Protein AF-A0A165GP24-F1 (afdb_monomer)

Mean predicted aligned error: 16.45 Å

Solvent-accessible surface area (backbone atoms only — not comparable to full-atom values): 13241 Å² total; per-residue (Å²): 135,89,85,86,80,83,90,82,86,84,85,82,87,84,85,83,89,84,86,83,87,85,83,84,79,92,79,91,76,93,78,82,90,76,89,77,70,79,80,70,75,79,71,76,82,67,85,74,80,70,74,80,66,76,75,62,74,88,40,42,55,72,47,82,49,65,28,85,81,66,48,63,34,35,32,29,41,62,60,64,72,78,72,72,80,66,94,62,101,76,71,75,72,79,77,64,71,81,82,72,55,47,77,45,83,51,80,47,60,74,48,87,70,56,84,38,77,46,54,68,66,40,35,76,76,62,20,31,52,32,36,29,35,19,72,42,93,50,97,87,55,91,32,54,31,36,40,40,39,30,31,74,39,70,46,46,38,32,40,24,29,71,78,67,44,41,49,73,44,76,30,88,59,66,40,60,36,37,38,35,30,70,63,98,41,69,31,34,38,34,44,28,37,70,80,45,76,69,78,78,77,75,81,75,130

Nearest PDB structures (foldseek):
  2yn3-assembly3_D  TM=5.704E-01  e=1.650E+00  Salmonella enterica subsp. enterica serovar Typhimurium str. LT2
  2fdf-assembly1_A  TM=2.124E-01  e=4.728E+00  Escherichia coli K-12
  4nig-assembly1_A  TM=2.463E-01  e=8.229E+00  Escherichia coli

Structure (mmCIF, N/CA/C/O backbone):
data_AF-A0A165GP24-F1
#
_entry.id   AF-A0A165GP24-F1
#
loop_
_atom_site.group_PDB
_atom_site.id
_atom_site.type_symbol
_atom_site.label_atom_id
_atom_site.label_alt_id
_atom_site.label_comp_id
_atom_site.label_asym_id
_atom_site.label_entity_id
_atom_site.label_seq_id
_atom_site.pdbx_PDB_ins_code
_atom_site.Cartn_x
_atom_site.Cartn_y
_atom_site.Cartn_z
_atom_site.occupancy
_atom_site.B_iso_or_equiv
_atom_site.auth_seq_id
_atom_site.auth_comp_id
_atom_site.auth_asym_id
_atom_site.auth_atom_id
_atom_site.pdbx_PDB_model_num
ATOM 1 N N . MET A 1 1 ? -21.408 -31.569 43.184 1.00 48.66 1 MET A N 1
ATOM 2 C CA . MET A 1 1 ? -21.356 -32.896 42.537 1.00 48.66 1 MET A CA 1
ATOM 3 C C . MET A 1 1 ? -21.030 -32.672 41.069 1.00 48.66 1 MET A C 1
ATOM 5 O O . MET A 1 1 ? -21.799 -31.963 40.433 1.00 48.66 1 MET A O 1
ATOM 9 N N . PRO A 1 2 ? -19.876 -33.132 40.562 1.00 51.81 2 PRO A N 1
ATOM 10 C CA . PRO A 1 2 ? -19.525 -32.961 39.157 1.00 51.81 2 PRO A CA 1
ATOM 11 C C . PRO A 1 2 ? -20.180 -34.056 38.305 1.00 51.81 2 PRO A C 1
ATOM 13 O O . PRO A 1 2 ? -20.074 -35.237 38.628 1.00 51.81 2 PRO A O 1
ATOM 16 N N . SER A 1 3 ? -20.831 -33.654 37.217 1.00 57.66 3 SER A N 1
ATOM 17 C CA . SER A 1 3 ? -21.289 -34.557 36.157 1.00 57.66 3 SER A CA 1
ATOM 18 C C . SER A 1 3 ? -20.239 -34.586 35.041 1.00 57.66 3 SER A C 1
ATOM 20 O O . SER A 1 3 ? -19.933 -33.522 34.501 1.00 57.66 3 SER A O 1
ATOM 22 N N . PRO A 1 4 ? -19.690 -35.754 34.669 1.00 63.97 4 PRO A N 1
ATOM 23 C CA . PRO A 1 4 ? -18.853 -35.904 33.487 1.00 63.97 4 PRO A CA 1
ATOM 24 C C . PRO A 1 4 ? -19.640 -36.615 32.382 1.00 63.97 4 PRO A C 1
ATOM 26 O O . PRO A 1 4 ? -20.191 -37.681 32.637 1.00 63.97 4 PRO A O 1
ATOM 29 N N . LEU A 1 5 ? -19.660 -36.094 31.152 1.00 52.06 5 LEU A N 1
ATOM 30 C CA . LEU A 1 5 ? -20.117 -36.877 30.000 1.00 52.06 5 LEU A CA 1
ATOM 31 C C . LEU A 1 5 ? -19.324 -36.548 28.724 1.00 52.06 5 LEU A C 1
ATOM 33 O O . LEU A 1 5 ? -19.395 -35.437 28.210 1.00 52.06 5 LEU A O 1
ATOM 37 N N . THR A 1 6 ? -18.598 -37.581 28.265 1.00 59.38 6 THR A N 1
ATOM 38 C CA . THR A 1 6 ? -18.473 -38.087 26.876 1.00 59.38 6 THR A CA 1
ATOM 39 C C . THR A 1 6 ? -18.026 -37.099 25.785 1.00 59.38 6 THR A C 1
ATOM 41 O O . THR A 1 6 ? -18.732 -36.152 25.481 1.00 59.38 6 THR A O 1
ATOM 44 N N . GLY A 1 7 ? -16.900 -37.257 25.084 1.00 47.28 7 GLY A N 1
ATOM 45 C CA . GLY A 1 7 ? -16.266 -38.492 24.616 1.00 47.28 7 GLY A CA 1
ATOM 46 C C . GLY A 1 7 ? -16.856 -38.913 23.267 1.00 47.28 7 GLY A C 1
ATOM 47 O O . GLY A 1 7 ? -17.805 -39.687 23.249 1.00 47.28 7 GLY A O 1
ATOM 48 N N . VAL A 1 8 ? -16.298 -38.416 22.156 1.00 61.00 8 VAL A N 1
ATOM 49 C CA . VAL A 1 8 ? -16.524 -38.964 20.807 1.00 61.00 8 VAL A CA 1
ATOM 50 C C . VAL A 1 8 ? -15.182 -38.998 20.076 1.00 61.00 8 VAL A C 1
ATOM 52 O O . VAL A 1 8 ? -14.646 -37.964 19.686 1.00 61.00 8 VAL A O 1
ATOM 55 N N . CYS A 1 9 ? -14.627 -40.198 19.933 1.00 59.12 9 CYS A N 1
ATOM 56 C CA . CYS A 1 9 ? -13.520 -40.495 19.033 1.00 59.12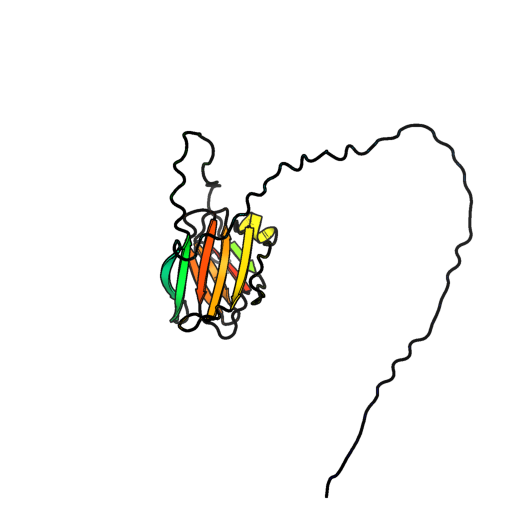 9 CYS A CA 1
ATOM 57 C C . CYS A 1 9 ? -14.117 -40.878 17.675 1.00 59.12 9 CYS A C 1
ATOM 59 O O . CYS A 1 9 ? -14.983 -41.750 17.622 1.00 59.12 9 CYS A O 1
ATOM 61 N N . PHE A 1 10 ? -13.657 -40.252 16.593 1.00 55.00 10 PHE A N 1
ATOM 62 C CA . PHE A 1 10 ? -13.878 -40.758 15.241 1.00 55.00 10 PHE A CA 1
ATOM 63 C C . PHE A 1 10 ? -12.584 -41.399 14.749 1.00 55.00 10 PHE A C 1
ATOM 65 O O . PHE A 1 10 ? -11.604 -40.714 14.464 1.00 55.00 10 PHE A O 1
ATOM 72 N N . ASP A 1 11 ? -12.613 -42.726 14.692 1.00 52.22 11 ASP A N 1
ATOM 73 C CA . ASP A 1 11 ? -11.682 -43.559 13.942 1.00 52.22 11 ASP A CA 1
ATOM 74 C C . ASP A 1 11 ? -12.120 -43.549 12.472 1.00 52.22 11 ASP A C 1
ATOM 76 O O . ASP A 1 11 ? -13.270 -43.864 12.159 1.00 52.22 11 ASP A O 1
ATOM 80 N N . ALA A 1 12 ? -11.216 -43.191 11.564 1.00 54.44 12 ALA A N 1
ATOM 81 C CA . ALA A 1 12 ? -11.411 -43.361 10.129 1.00 54.44 12 ALA A CA 1
ATOM 82 C C . ALA A 1 12 ? -10.229 -44.157 9.573 1.00 54.44 12 ALA A C 1
ATOM 84 O O . ALA A 1 12 ? -9.214 -43.612 9.146 1.00 54.44 12 ALA A O 1
ATOM 85 N N . SER A 1 13 ? -10.388 -45.478 9.616 1.00 55.56 13 SER A N 1
ATOM 86 C CA . SER A 1 13 ? -9.592 -46.440 8.863 1.00 55.56 13 SER A CA 1
ATOM 87 C C . SER A 1 13 ? -10.117 -46.492 7.427 1.00 55.56 13 SER A C 1
ATOM 89 O O . SER A 1 13 ? -11.300 -46.760 7.215 1.00 55.56 13 SER A O 1
ATOM 91 N N . ILE A 1 14 ? -9.254 -46.240 6.439 1.00 55.69 14 ILE A N 1
ATOM 92 C CA . ILE A 1 14 ? -9.523 -46.556 5.031 1.00 55.69 14 ILE A CA 1
ATOM 93 C C . ILE A 1 14 ? -8.406 -47.472 4.535 1.00 55.69 14 ILE A C 1
ATOM 95 O O . ILE A 1 14 ? -7.246 -47.083 4.410 1.00 55.69 14 ILE A O 1
ATOM 99 N N . SER A 1 15 ? -8.803 -48.716 4.288 1.00 54.12 15 SER A N 1
ATOM 100 C CA . SER A 1 15 ? -8.052 -49.797 3.660 1.00 54.12 15 SER A CA 1
ATOM 101 C C . SER A 1 15 ? -8.292 -49.844 2.147 1.00 54.12 15 SER A C 1
ATOM 103 O O . SER A 1 15 ? -9.420 -49.620 1.712 1.00 54.12 15 SER A O 1
ATOM 105 N N . GLY A 1 16 ? -7.287 -50.296 1.390 1.00 48.41 16 GLY A N 1
ATOM 106 C CA . GLY A 1 16 ? -7.409 -50.773 0.001 1.00 48.41 16 GLY A CA 1
ATOM 107 C C . GLY A 1 16 ? -6.692 -49.848 -0.989 1.00 48.41 16 GLY A C 1
ATOM 108 O O . GLY A 1 16 ? -7.041 -48.684 -1.092 1.00 48.41 16 GLY A O 1
ATOM 109 N N . GLY A 1 17 ? -5.644 -50.232 -1.719 1.00 46.50 17 GLY A N 1
ATOM 110 C CA . GLY A 1 17 ? -5.220 -51.564 -2.133 1.00 46.50 17 GLY A CA 1
ATOM 111 C C . GLY A 1 17 ? -5.789 -51.888 -3.510 1.00 46.50 17 GLY A C 1
ATOM 112 O O . GLY A 1 17 ? -6.775 -52.604 -3.581 1.00 46.50 17 GLY A O 1
ATOM 113 N N . GLU A 1 18 ? -5.162 -51.392 -4.582 1.00 53.66 18 GLU A N 1
ATOM 114 C CA . GLU A 1 18 ? -5.216 -52.069 -5.881 1.00 53.66 18 GLU A CA 1
ATOM 115 C C . GLU A 1 18 ? -3.955 -51.768 -6.705 1.00 53.66 18 GLU A C 1
ATOM 117 O O . GLU A 1 18 ? -3.666 -50.639 -7.100 1.00 53.66 18 GLU A O 1
ATOM 122 N N . GLU A 1 19 ? -3.167 -52.822 -6.886 1.00 45.72 19 GLU A N 1
ATOM 123 C CA . GLU A 1 19 ? -1.958 -52.907 -7.690 1.00 45.72 19 GLU A CA 1
ATOM 124 C C . GLU A 1 19 ? -2.366 -53.273 -9.122 1.00 45.72 19 GLU A C 1
ATOM 126 O O . GLU A 1 19 ? -2.865 -54.370 -9.368 1.00 45.72 19 GLU A O 1
ATOM 131 N N . VAL A 1 20 ? -2.156 -52.369 -10.082 1.00 56.38 20 VAL A N 1
ATOM 132 C CA . VAL A 1 20 ? -2.383 -52.666 -11.503 1.00 56.38 20 VAL A CA 1
ATOM 133 C C . VAL A 1 20 ? -1.044 -52.950 -12.176 1.00 56.38 20 VAL A C 1
ATOM 135 O O . VAL A 1 20 ? -0.278 -52.052 -12.524 1.00 56.38 20 VAL A O 1
ATOM 138 N N . ILE A 1 21 ? -0.777 -54.240 -12.369 1.00 49.25 21 ILE A N 1
ATOM 139 C CA . ILE A 1 21 ? 0.340 -54.769 -13.153 1.00 49.25 21 ILE A CA 1
ATOM 140 C C . ILE A 1 21 ? 0.015 -54.613 -14.645 1.00 49.25 21 ILE A C 1
ATOM 142 O O . ILE A 1 21 ? -0.791 -55.365 -15.190 1.00 49.25 21 ILE A O 1
ATOM 146 N N . PHE A 1 22 ? 0.701 -53.704 -15.342 1.00 49.44 22 PHE A N 1
ATOM 147 C CA . PHE A 1 22 ? 0.754 -53.709 -16.808 1.00 49.44 22 PHE A CA 1
ATOM 148 C C . PHE A 1 22 ? 2.012 -54.438 -17.298 1.00 49.44 22 PHE A C 1
ATOM 150 O O . PHE A 1 22 ? 3.138 -53.962 -17.162 1.00 49.44 22 PHE A O 1
ATOM 157 N N . LYS A 1 23 ? 1.804 -55.616 -17.898 1.00 55.84 23 LYS A N 1
ATOM 158 C CA . LYS A 1 23 ? 2.787 -56.332 -18.722 1.00 55.84 23 LYS A CA 1
ATOM 159 C C . LYS A 1 23 ? 2.517 -56.062 -20.202 1.00 55.84 23 LYS A C 1
ATOM 161 O O . LYS A 1 23 ? 1.397 -56.236 -20.666 1.00 55.84 23 LYS A O 1
ATOM 166 N N . GLY A 1 24 ? 3.588 -55.786 -20.944 1.00 39.00 24 GLY A N 1
ATOM 167 C CA . GLY A 1 24 ? 3.639 -55.833 -22.409 1.00 39.00 24 GLY A CA 1
ATOM 168 C C . GLY A 1 24 ? 4.114 -54.505 -22.998 1.00 39.00 24 GLY A C 1
ATOM 169 O O . GLY A 1 24 ? 3.749 -53.449 -22.517 1.00 39.00 24 GLY A O 1
ATOM 170 N N . SER A 1 25 ? 4.938 -54.440 -24.034 1.00 46.38 25 SER A N 1
ATOM 171 C CA . SER A 1 25 ? 5.641 -55.450 -24.812 1.00 46.38 25 SER A CA 1
ATOM 172 C C . SER A 1 25 ? 6.778 -54.722 -25.536 1.00 46.38 25 SER A C 1
ATOM 174 O O . SER A 1 25 ? 6.693 -53.524 -25.808 1.00 46.38 25 SER A O 1
ATOM 176 N N . ARG A 1 26 ? 7.857 -55.442 -25.833 1.00 45.69 26 ARG A N 1
ATOM 177 C CA . ARG A 1 26 ? 9.039 -54.928 -26.530 1.00 45.69 26 ARG A CA 1
ATOM 178 C C . ARG A 1 26 ? 8.675 -54.569 -27.970 1.00 45.69 26 ARG A C 1
ATOM 180 O O . ARG A 1 26 ? 8.133 -55.408 -28.680 1.00 45.69 26 ARG A O 1
ATOM 187 N N . ASN A 1 27 ? 9.078 -53.388 -28.428 1.00 48.88 27 ASN A N 1
ATOM 188 C CA . ASN A 1 27 ? 9.365 -53.176 -29.841 1.00 48.88 27 ASN A CA 1
ATOM 189 C C . ASN A 1 27 ? 10.571 -52.253 -29.994 1.00 48.88 27 ASN A C 1
ATOM 191 O O . ASN A 1 27 ? 10.506 -51.048 -29.769 1.00 48.88 27 ASN A O 1
ATOM 195 N N . ALA A 1 28 ? 11.690 -52.869 -30.363 1.00 48.50 28 ALA A N 1
ATOM 196 C CA . ALA A 1 28 ? 12.891 -52.192 -30.797 1.00 48.50 28 ALA A CA 1
ATOM 197 C C . ALA A 1 28 ? 12.669 -51.636 -32.208 1.00 48.50 28 ALA A C 1
ATOM 199 O O . ALA A 1 28 ? 12.420 -52.392 -33.147 1.00 48.50 28 ALA A O 1
ATOM 200 N N . ARG A 1 29 ? 12.819 -50.321 -32.375 1.00 50.09 29 ARG A N 1
ATOM 201 C CA . ARG A 1 29 ? 13.216 -49.724 -33.651 1.00 50.09 29 ARG A CA 1
ATOM 202 C C . ARG A 1 29 ? 14.307 -48.701 -33.394 1.00 50.09 29 ARG A C 1
ATOM 204 O O . ARG A 1 29 ? 14.065 -47.608 -32.899 1.00 50.09 29 ARG A O 1
ATOM 211 N N . SER A 1 30 ? 15.509 -49.134 -33.747 1.00 48.47 30 SER A N 1
ATOM 212 C CA . SER A 1 30 ? 16.665 -48.304 -34.040 1.00 48.47 30 SER A CA 1
ATOM 213 C C . SER A 1 30 ? 16.285 -47.246 -35.077 1.00 48.47 30 SER A C 1
ATOM 215 O O . SER A 1 30 ? 15.809 -47.583 -36.166 1.00 48.47 30 SER A O 1
ATOM 217 N N . ARG A 1 31 ? 16.490 -45.973 -34.738 1.00 48.72 31 ARG A N 1
ATOM 218 C CA . ARG A 1 31 ? 16.687 -44.911 -35.718 1.00 48.72 31 ARG A CA 1
ATOM 219 C C . ARG A 1 31 ? 17.700 -43.916 -35.169 1.00 48.72 31 ARG A C 1
ATOM 221 O O . ARG A 1 31 ? 17.539 -43.356 -34.090 1.00 48.72 31 ARG A O 1
ATOM 228 N N . SER A 1 32 ? 18.764 -43.825 -35.940 1.00 50.16 32 SER A N 1
ATOM 229 C CA . SER A 1 32 ? 19.920 -42.959 -35.864 1.00 50.16 32 SER A CA 1
ATOM 230 C C . SER A 1 32 ? 19.559 -41.474 -35.861 1.00 50.16 32 SER A C 1
ATOM 232 O O . SER A 1 32 ? 18.554 -41.067 -36.439 1.00 50.16 32 SER A O 1
ATOM 234 N N . ASP A 1 33 ? 20.480 -40.703 -35.285 1.00 46.41 33 ASP A N 1
ATOM 235 C CA . ASP A 1 33 ? 20.832 -39.346 -35.697 1.00 46.41 33 ASP A CA 1
ATOM 236 C C . ASP A 1 33 ? 19.756 -38.264 -35.587 1.00 46.41 33 ASP A C 1
ATOM 238 O O . ASP A 1 33 ? 19.070 -37.933 -36.545 1.00 46.41 33 ASP A O 1
ATOM 242 N N . HIS A 1 34 ? 19.740 -37.593 -34.438 1.00 45.03 34 HIS A N 1
ATOM 243 C CA . HIS A 1 34 ? 20.186 -36.196 -34.326 1.00 45.03 34 HIS A CA 1
ATOM 244 C C . HIS A 1 34 ? 20.001 -35.771 -32.868 1.00 45.03 34 HIS A C 1
ATOM 246 O O . HIS A 1 34 ? 18.888 -35.518 -32.411 1.00 45.03 34 HIS A O 1
ATOM 252 N N . GLN A 1 35 ? 21.104 -35.703 -32.119 1.00 50.09 35 GLN A N 1
ATOM 253 C CA . GLN A 1 35 ? 21.129 -35.036 -30.822 1.00 50.09 35 GLN A CA 1
ATOM 254 C C . GLN A 1 35 ? 20.959 -33.529 -31.052 1.00 50.09 35 GLN A C 1
ATOM 256 O O . GLN A 1 35 ? 21.929 -32.778 -31.119 1.00 50.09 35 GLN A O 1
ATOM 261 N N . PHE A 1 36 ? 19.711 -33.084 -31.184 1.00 45.28 36 PHE A N 1
ATOM 262 C CA . PHE A 1 36 ? 19.350 -31.698 -30.924 1.00 45.28 36 PHE A CA 1
ATOM 263 C C . PHE A 1 36 ? 19.494 -31.478 -29.420 1.00 45.28 36 PHE A C 1
ATOM 265 O O . PHE A 1 36 ? 18.570 -31.698 -28.639 1.00 45.28 36 PHE A O 1
ATOM 272 N N . LEU A 1 37 ? 20.703 -31.100 -29.012 1.00 47.47 37 LEU A N 1
ATOM 273 C CA . LEU A 1 37 ? 20.929 -30.510 -27.705 1.00 47.47 37 LEU A CA 1
ATOM 274 C C . LEU A 1 37 ? 20.025 -29.271 -27.611 1.00 47.47 37 LEU A C 1
ATOM 276 O O . LEU A 1 37 ? 20.130 -28.396 -28.477 1.00 47.47 37 LEU A O 1
ATOM 280 N N . PRO A 1 38 ? 19.142 -29.155 -26.603 1.00 47.28 38 PRO A N 1
ATOM 281 C CA . PRO A 1 38 ? 18.533 -27.872 -26.321 1.00 47.28 38 PRO A CA 1
ATOM 282 C C . PRO A 1 38 ? 19.682 -26.925 -25.986 1.00 47.28 38 PRO A C 1
ATOM 284 O O . PRO A 1 38 ? 20.432 -27.159 -25.035 1.00 47.28 38 PRO A O 1
ATOM 287 N N . GLN A 1 39 ? 19.850 -25.875 -26.789 1.00 48.34 39 GLN A N 1
ATOM 288 C CA 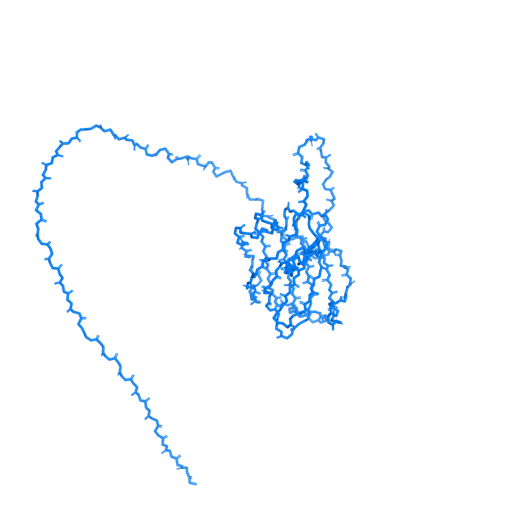. GLN A 1 39 ? 20.649 -24.730 -26.390 1.00 48.34 39 GLN A CA 1
ATOM 289 C C . GLN A 1 39 ? 19.922 -24.084 -25.214 1.00 48.34 39 GLN A C 1
ATOM 291 O O . GLN A 1 39 ? 19.136 -23.154 -25.374 1.00 48.34 39 GLN A O 1
ATOM 296 N N . PHE A 1 40 ? 20.148 -24.635 -24.021 1.00 43.06 40 PHE A N 1
ATOM 297 C CA . PHE A 1 40 ? 19.970 -23.912 -22.783 1.00 43.06 40 PHE A CA 1
ATOM 298 C C . PHE A 1 40 ? 20.866 -22.695 -22.915 1.00 43.06 40 PHE A C 1
ATOM 300 O O . PHE A 1 40 ? 22.092 -22.793 -22.831 1.00 43.06 40 PHE A O 1
ATOM 307 N N . LEU A 1 41 ? 20.228 -21.571 -23.234 1.00 42.97 41 LEU A N 1
ATOM 308 C CA . LEU A 1 41 ? 20.811 -20.254 -23.132 1.00 42.97 41 LEU A CA 1
ATOM 309 C C . LEU A 1 41 ? 21.529 -20.217 -21.790 1.00 42.97 41 LEU A C 1
ATOM 311 O O . LEU A 1 41 ? 20.902 -20.278 -20.733 1.00 42.97 41 LEU A O 1
ATOM 315 N N . HIS A 1 42 ? 22.856 -20.187 -21.865 1.00 41.38 42 HIS A N 1
ATOM 316 C CA . HIS A 1 42 ? 23.721 -19.806 -20.769 1.00 41.38 42 HIS A CA 1
ATOM 317 C C . HIS A 1 42 ? 23.331 -18.365 -20.445 1.00 41.38 42 HIS A C 1
ATOM 319 O O . HIS A 1 42 ? 23.865 -17.407 -21.006 1.00 41.38 42 HIS A O 1
ATOM 325 N N . TYR A 1 43 ? 22.302 -18.213 -19.615 1.00 41.94 43 TYR A N 1
ATOM 326 C CA . TYR A 1 43 ? 21.963 -16.939 -19.031 1.00 41.94 43 TYR A CA 1
ATOM 327 C C . TYR A 1 43 ? 23.146 -16.632 -18.127 1.00 41.94 43 TYR A C 1
ATOM 329 O O . TYR A 1 43 ? 23.346 -17.286 -17.106 1.00 41.94 43 TYR A O 1
ATOM 337 N N . LYS A 1 44 ? 24.010 -15.717 -18.573 1.00 42.06 44 LYS A N 1
ATOM 338 C CA . LYS A 1 44 ? 25.033 -15.145 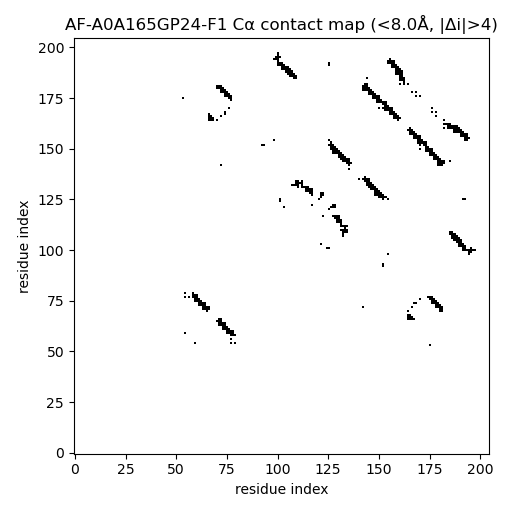-17.711 1.00 42.06 44 LYS A CA 1
ATOM 339 C C . LYS A 1 44 ? 24.293 -14.598 -16.500 1.00 42.06 44 LYS A C 1
ATOM 341 O O . LYS A 1 44 ? 23.610 -13.578 -16.609 1.00 42.06 44 LYS A O 1
ATOM 346 N N . GLU A 1 45 ? 24.442 -15.281 -15.373 1.00 40.72 45 GLU A N 1
ATOM 347 C CA . GLU A 1 45 ? 24.242 -14.728 -14.042 1.00 40.72 45 GLU A CA 1
ATOM 348 C C . GLU A 1 45 ? 25.230 -13.569 -13.898 1.00 40.72 45 GLU A C 1
ATOM 350 O O . GLU A 1 45 ? 26.336 -13.671 -13.376 1.00 40.72 45 GLU A O 1
ATOM 355 N N . SER A 1 46 ? 24.852 -12.448 -14.497 1.00 45.66 46 SER A N 1
ATOM 356 C CA . SER A 1 46 ? 25.456 -11.166 -14.224 1.00 45.66 46 SER A CA 1
ATOM 357 C C . SER A 1 46 ? 25.040 -10.873 -12.795 1.00 45.66 46 SER A C 1
ATOM 359 O O . SER A 1 46 ? 23.843 -10.770 -12.531 1.00 45.66 46 SER A O 1
ATOM 361 N N . ASN A 1 47 ? 26.015 -10.814 -11.892 1.00 44.16 47 ASN A N 1
ATOM 362 C CA . ASN A 1 47 ? 25.887 -10.428 -10.490 1.00 44.16 47 ASN A CA 1
ATOM 363 C C . ASN A 1 47 ? 25.161 -9.078 -10.331 1.00 44.16 47 ASN A C 1
ATOM 365 O O . ASN A 1 47 ? 25.772 -8.065 -10.000 1.00 44.16 47 ASN A O 1
ATOM 369 N N . MET A 1 48 ? 23.845 -9.046 -10.519 1.00 41.12 48 MET A N 1
ATOM 370 C CA . MET A 1 48 ? 22.985 -7.960 -10.074 1.00 41.12 48 MET A CA 1
ATOM 371 C C . MET A 1 48 ? 22.624 -8.213 -8.614 1.00 41.12 48 MET A C 1
ATOM 373 O O . MET A 1 48 ? 21.462 -8.362 -8.249 1.00 41.12 48 MET A O 1
ATOM 377 N N . SER A 1 49 ? 23.644 -8.207 -7.754 1.00 40.28 49 SER A N 1
ATOM 378 C CA . SER A 1 49 ? 23.462 -7.939 -6.328 1.00 40.28 49 SER A CA 1
ATOM 379 C C . SER A 1 49 ? 23.242 -6.437 -6.130 1.00 40.28 49 SER A C 1
ATOM 381 O O . SER A 1 49 ? 23.923 -5.791 -5.340 1.00 40.28 49 SER A O 1
ATOM 383 N N . ALA A 1 50 ? 22.294 -5.855 -6.867 1.00 40.50 50 ALA A N 1
ATOM 384 C CA . ALA A 1 50 ? 21.681 -4.606 -6.458 1.00 40.50 50 ALA A CA 1
ATOM 385 C C . ALA A 1 50 ? 20.651 -4.990 -5.399 1.00 40.50 50 ALA A C 1
ATOM 387 O O . ALA A 1 50 ? 19.453 -5.092 -5.673 1.00 40.50 50 ALA A O 1
ATOM 388 N N . THR A 1 51 ? 21.143 -5.281 -4.191 1.00 38.72 51 THR A N 1
ATOM 389 C CA . THR A 1 51 ? 20.314 -5.282 -2.993 1.00 38.72 51 THR A CA 1
ATOM 390 C C . THR A 1 51 ? 19.677 -3.904 -2.968 1.00 38.72 51 THR A C 1
ATOM 392 O O . THR A 1 51 ? 20.316 -2.915 -2.625 1.00 38.72 51 THR A O 1
ATOM 395 N N . THR A 1 52 ? 18.439 -3.814 -3.454 1.00 45.62 52 THR A N 1
ATOM 396 C CA . THR A 1 52 ? 17.608 -2.629 -3.282 1.00 45.62 52 THR A CA 1
ATOM 397 C C . THR A 1 52 ? 17.257 -2.623 -1.805 1.00 45.62 52 THR A C 1
ATOM 399 O O . THR A 1 52 ? 16.188 -3.090 -1.409 1.00 45.62 52 THR A O 1
ATOM 402 N N . GLU A 1 53 ? 18.227 -2.233 -0.980 1.00 53.97 53 GLU A N 1
ATOM 403 C CA . GLU A 1 53 ? 18.002 -1.975 0.426 1.00 53.97 53 GLU A CA 1
ATOM 404 C C . GLU A 1 53 ? 16.907 -0.922 0.491 1.00 53.97 53 GLU A C 1
ATOM 406 O O . GLU A 1 53 ? 16.915 0.064 -0.256 1.00 53.97 53 GLU A O 1
ATOM 411 N N . LEU A 1 54 ? 15.898 -1.195 1.317 1.00 56.78 54 LEU A N 1
ATOM 412 C CA . LEU A 1 54 ? 14.856 -0.219 1.572 1.00 56.78 54 LEU A CA 1
ATOM 413 C C . LEU A 1 54 ? 15.559 1.064 2.035 1.00 56.78 54 LEU A C 1
ATOM 415 O O . LEU A 1 54 ? 16.431 0.983 2.906 1.00 56.78 54 LEU A O 1
ATOM 419 N N . PRO A 1 55 ? 15.239 2.227 1.449 1.00 56.03 55 PRO A N 1
ATOM 420 C CA . PRO A 1 55 ? 15.838 3.474 1.888 1.00 56.03 55 PRO A CA 1
ATOM 421 C C . PRO A 1 55 ? 15.604 3.629 3.392 1.00 56.03 55 PRO A C 1
ATOM 423 O O . PRO A 1 55 ? 14.529 3.278 3.889 1.00 56.03 55 PRO A O 1
ATOM 426 N N . SER A 1 56 ? 16.615 4.134 4.111 1.00 59.59 56 SER A N 1
ATOM 427 C CA . SER A 1 56 ? 16.462 4.431 5.538 1.00 59.59 56 SER A CA 1
ATOM 428 C C . SER A 1 56 ? 15.189 5.252 5.748 1.00 59.59 56 SER A C 1
ATOM 430 O O . SER A 1 56 ? 14.929 6.196 4.995 1.00 59.59 56 SER A O 1
ATOM 432 N N . VAL A 1 57 ? 14.406 4.893 6.769 1.00 64.25 57 VAL A N 1
ATOM 433 C CA . VAL A 1 57 ? 13.121 5.532 7.096 1.00 64.25 57 VAL A CA 1
ATOM 434 C C . VAL A 1 57 ? 13.281 7.045 7.300 1.00 64.25 57 VAL A C 1
ATOM 436 O O . VAL A 1 57 ? 12.352 7.802 7.018 1.00 64.25 57 VAL A O 1
ATOM 439 N N . ASP A 1 58 ? 14.475 7.490 7.700 1.00 66.75 58 ASP A N 1
ATOM 440 C CA . ASP A 1 58 ? 14.835 8.900 7.898 1.00 66.75 58 ASP A CA 1
ATOM 441 C C . ASP A 1 58 ? 14.797 9.732 6.608 1.00 66.75 58 ASP A C 1
ATOM 443 O O . ASP A 1 58 ? 14.685 10.955 6.655 1.00 66.75 58 ASP A O 1
ATOM 447 N N . ASN A 1 59 ? 14.846 9.077 5.447 1.00 78.69 59 ASN A N 1
ATOM 448 C CA . ASN A 1 59 ? 14.768 9.729 4.146 1.00 78.69 59 ASN A CA 1
ATOM 449 C C . ASN A 1 59 ? 13.351 9.701 3.566 1.00 78.69 59 ASN A C 1
ATOM 451 O O . ASN A 1 59 ? 13.190 9.994 2.393 1.00 78.69 59 ASN A O 1
ATOM 455 N N . ILE A 1 60 ? 12.311 9.330 4.314 1.00 83.19 60 ILE A N 1
ATOM 456 C CA . ILE A 1 60 ? 10.941 9.296 3.784 1.00 83.19 60 ILE A CA 1
ATOM 457 C C . ILE A 1 60 ? 10.230 10.616 4.091 1.00 83.19 60 ILE A C 1
ATOM 459 O O . ILE A 1 60 ? 10.085 11.004 5.251 1.00 83.19 60 ILE A O 1
ATOM 463 N N . VAL A 1 61 ? 9.728 11.289 3.053 1.00 86.56 61 VAL A N 1
ATOM 464 C CA . VAL A 1 61 ? 8.867 12.469 3.220 1.00 86.56 61 VAL A CA 1
ATOM 465 C C . VAL A 1 61 ? 7.439 11.995 3.449 1.00 86.56 61 VAL A C 1
ATOM 467 O O . VAL A 1 61 ? 6.799 11.478 2.532 1.00 86.56 61 VAL A O 1
ATOM 470 N N . TRP A 1 62 ? 6.951 12.167 4.677 1.00 90.19 62 TRP A N 1
ATOM 471 C CA . TRP A 1 62 ? 5.598 11.783 5.075 1.00 90.19 62 TRP A CA 1
ATOM 472 C C . TRP A 1 62 ? 4.597 12.922 4.860 1.00 90.19 62 TRP A C 1
ATOM 474 O O . TRP A 1 62 ? 4.800 14.043 5.321 1.00 90.19 62 TRP A O 1
ATOM 484 N N . THR A 1 63 ? 3.480 12.614 4.207 1.00 91.19 63 THR A N 1
ATOM 485 C CA . THR A 1 63 ? 2.338 13.510 3.995 1.00 91.19 63 THR A CA 1
ATOM 486 C C . THR A 1 63 ? 1.108 12.936 4.688 1.00 91.19 63 THR A C 1
ATOM 488 O O . THR A 1 63 ? 0.746 11.780 4.464 1.00 91.19 63 THR A O 1
ATOM 491 N N . LYS A 1 64 ? 0.452 13.748 5.522 1.00 92.69 64 LYS A N 1
ATOM 492 C CA . LYS A 1 64 ? -0.781 13.376 6.232 1.00 92.69 64 LYS A CA 1
ATOM 493 C C . LYS A 1 64 ? -2.003 13.559 5.336 1.00 92.69 64 LYS A C 1
ATOM 495 O O . LYS A 1 64 ? -2.090 14.545 4.607 1.00 92.69 64 LYS A O 1
ATOM 500 N N . ALA A 1 65 ? -2.957 12.644 5.436 1.00 91.81 65 ALA A N 1
ATOM 501 C CA . ALA A 1 65 ? -4.216 12.676 4.705 1.00 91.81 65 ALA A CA 1
ATOM 502 C C . ALA A 1 65 ? -5.357 12.056 5.532 1.00 91.81 65 ALA A C 1
ATOM 504 O O . ALA A 1 65 ? -5.136 11.481 6.600 1.00 91.81 65 ALA A O 1
ATOM 505 N N . ILE A 1 66 ? -6.585 12.208 5.036 1.00 91.88 66 ILE A N 1
ATOM 506 C CA . ILE A 1 66 ? -7.809 11.666 5.634 1.00 91.88 66 ILE A CA 1
ATOM 507 C C . ILE A 1 66 ? -8.470 10.741 4.609 1.00 91.88 66 ILE A C 1
ATOM 509 O O . ILE A 1 66 ? -8.618 11.123 3.446 1.00 91.88 66 ILE A O 1
ATOM 513 N N . SER A 1 67 ? -8.811 9.518 5.022 1.00 88.62 67 SER A N 1
ATOM 514 C CA . SER A 1 67 ? -9.454 8.507 4.180 1.00 88.62 67 SER A CA 1
ATOM 515 C C . SER A 1 67 ? -10.867 8.939 3.794 1.00 88.62 67 SER A C 1
ATOM 517 O O . SER A 1 67 ? -11.444 9.860 4.379 1.00 88.62 67 SER A O 1
ATOM 519 N N . ALA A 1 68 ? -11.470 8.227 2.842 1.00 83.88 68 ALA A N 1
ATOM 520 C CA . ALA A 1 68 ? -12.861 8.460 2.458 1.00 83.88 68 ALA A CA 1
ATOM 521 C C . ALA A 1 68 ? -13.851 8.345 3.638 1.00 83.88 68 ALA A C 1
ATOM 523 O O . ALA A 1 68 ? -14.873 9.029 3.632 1.00 83.88 68 ALA A O 1
ATOM 524 N N . LYS A 1 69 ? -13.547 7.527 4.659 1.00 87.44 69 LYS A N 1
ATOM 525 C CA . LYS A 1 69 ? -14.392 7.347 5.856 1.00 87.44 69 LYS A CA 1
ATOM 526 C C . LYS A 1 69 ? 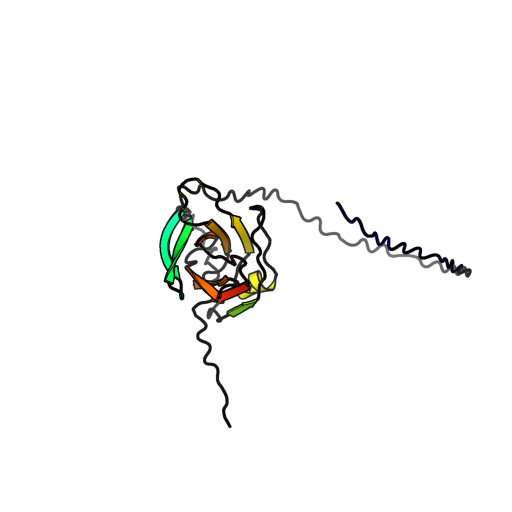-13.935 8.189 7.054 1.00 87.44 69 LYS A C 1
ATOM 528 O O . LYS A 1 69 ? -14.497 8.060 8.137 1.00 87.44 69 LYS A O 1
ATOM 533 N N . GLY A 1 70 ? -12.951 9.074 6.876 1.00 87.31 70 GLY A N 1
ATOM 534 C CA . GLY A 1 70 ? -12.502 10.005 7.914 1.00 87.31 70 GLY A CA 1
ATOM 535 C C . GLY A 1 70 ? -11.330 9.518 8.772 1.00 87.31 70 GLY A C 1
ATOM 536 O O . GLY A 1 70 ? -10.927 10.231 9.692 1.00 87.31 70 GLY A O 1
ATOM 537 N N . ALA A 1 71 ? -10.752 8.348 8.488 1.00 88.31 71 ALA A N 1
ATOM 538 C CA . ALA A 1 71 ? -9.585 7.854 9.211 1.00 88.31 71 ALA A CA 1
ATOM 539 C C . ALA A 1 71 ? -8.319 8.598 8.767 1.00 88.31 71 ALA A C 1
ATOM 541 O O . ALA A 1 71 ? -8.054 8.753 7.575 1.00 88.31 71 ALA A O 1
ATOM 542 N N . ALA A 1 72 ? -7.508 9.056 9.720 1.00 92.75 72 ALA A N 1
ATOM 543 C CA . ALA A 1 72 ? -6.202 9.611 9.389 1.00 92.75 72 ALA A CA 1
ATOM 544 C C . ALA A 1 72 ? -5.292 8.516 8.816 1.00 92.75 72 ALA A C 1
ATOM 546 O O . ALA A 1 72 ? -5.306 7.377 9.287 1.00 92.75 72 ALA A O 1
ATOM 547 N N . TYR A 1 73 ? -4.478 8.879 7.831 1.00 93.19 73 TYR A N 1
ATOM 548 C CA . TYR A 1 73 ? -3.413 8.034 7.307 1.00 93.19 73 TYR A CA 1
ATOM 549 C C . TYR A 1 73 ? -2.232 8.897 6.851 1.00 93.19 73 TYR A C 1
ATOM 551 O O . TYR A 1 73 ? -2.362 10.105 6.630 1.00 93.19 73 TYR A O 1
ATOM 559 N N . GLU A 1 74 ? -1.061 8.287 6.724 1.00 93.19 74 GLU A N 1
ATOM 560 C CA . GLU A 1 74 ? 0.143 8.934 6.205 1.00 93.19 74 GLU A CA 1
ATOM 561 C C . GLU A 1 74 ? 0.626 8.219 4.951 1.00 93.19 74 GLU A C 1
ATOM 563 O O . GLU A 1 74 ? 0.558 6.997 4.846 1.00 93.19 74 GLU A O 1
ATOM 568 N N . THR A 1 75 ? 1.148 8.984 4.002 1.00 92.12 75 THR A N 1
ATOM 569 C CA . THR A 1 75 ? 1.812 8.458 2.806 1.00 92.12 75 THR A CA 1
ATOM 570 C C . THR A 1 75 ? 3.251 8.922 2.787 1.00 92.12 75 THR A C 1
ATOM 572 O O . THR A 1 75 ? 3.538 10.058 3.150 1.00 92.12 75 THR A O 1
ATOM 575 N N . GLY A 1 76 ? 4.159 8.040 2.404 1.00 88.00 76 GLY A N 1
ATOM 576 C CA . GLY A 1 76 ? 5.583 8.302 2.354 1.00 88.00 76 GLY A CA 1
ATOM 577 C C . GLY A 1 76 ? 6.118 8.063 0.955 1.00 88.00 76 GLY A C 1
ATOM 578 O O . GLY A 1 76 ? 5.758 7.079 0.307 1.00 88.00 76 GLY A O 1
ATOM 579 N N . VAL A 1 77 ? 7.013 8.934 0.506 1.00 85.94 77 VAL A N 1
ATOM 580 C CA . VAL A 1 77 ? 7.867 8.677 -0.657 1.00 85.94 77 VAL A CA 1
ATOM 581 C C . VAL A 1 77 ? 9.308 8.779 -0.190 1.00 85.94 77 VAL A C 1
ATOM 583 O O . VAL A 1 77 ? 9.663 9.716 0.529 1.00 85.94 77 VAL A O 1
ATOM 586 N N . ALA A 1 78 ? 10.133 7.801 -0.559 1.00 79.12 78 ALA A N 1
ATOM 587 C CA . ALA A 1 78 ? 11.557 7.890 -0.290 1.00 79.12 78 ALA A CA 1
ATOM 588 C C . ALA A 1 78 ? 12.137 9.112 -1.016 1.00 79.12 78 ALA A C 1
ATOM 590 O O . ALA A 1 78 ? 12.033 9.229 -2.236 1.00 79.12 78 ALA A O 1
ATOM 591 N N . ASN A 1 79 ? 12.762 10.011 -0.264 1.00 65.81 79 ASN A N 1
ATOM 592 C CA . ASN A 1 79 ? 13.612 11.088 -0.749 1.00 65.81 79 ASN A CA 1
ATOM 593 C C . ASN A 1 79 ? 14.916 10.469 -1.251 1.00 65.81 79 ASN A C 1
ATOM 595 O O . ASN A 1 79 ? 15.981 10.592 -0.647 1.00 65.81 79 ASN A O 1
ATOM 599 N N . VAL A 1 80 ? 14.817 9.715 -2.339 1.00 58.06 80 VAL A N 1
ATOM 600 C CA . VAL A 1 80 ? 15.990 9.398 -3.132 1.00 58.06 80 VAL A CA 1
ATOM 601 C C . VAL A 1 80 ? 16.375 10.733 -3.745 1.00 58.06 80 VAL A C 1
ATOM 603 O O . VAL A 1 80 ? 15.591 11.295 -4.514 1.00 58.06 80 VAL A O 1
ATOM 606 N N . ALA A 1 81 ? 17.532 11.283 -3.355 1.00 46.12 81 ALA A N 1
ATOM 607 C CA . ALA A 1 81 ? 18.107 12.406 -4.084 1.00 46.12 81 ALA A CA 1
ATOM 608 C C . ALA A 1 81 ? 17.997 12.040 -5.567 1.00 46.12 81 ALA A C 1
ATOM 610 O O . ALA A 1 81 ? 18.383 10.912 -5.897 1.00 46.12 81 ALA A O 1
ATOM 611 N N . PRO A 1 82 ? 17.409 12.897 -6.427 1.00 48.38 82 PRO A N 1
ATOM 612 C CA . PRO A 1 82 ? 17.325 12.583 -7.839 1.00 48.38 82 PRO A CA 1
ATOM 613 C C . PRO A 1 82 ? 18.754 12.280 -8.246 1.00 48.38 82 PRO A C 1
ATOM 615 O O . PRO A 1 82 ? 19.615 13.160 -8.155 1.00 48.38 82 PRO A O 1
ATOM 618 N N . SER A 1 83 ? 19.044 11.015 -8.560 1.00 43.69 83 SER A N 1
ATOM 619 C CA . SER A 1 83 ? 20.317 10.660 -9.156 1.00 43.69 83 SER A CA 1
ATOM 620 C C . SER A 1 83 ? 20.419 11.627 -10.317 1.00 43.69 83 SER A C 1
ATOM 622 O O . SER A 1 83 ? 19.514 11.650 -11.157 1.00 43.69 83 SER A O 1
ATOM 624 N N . LYS A 1 84 ? 21.401 12.541 -10.265 1.00 39.38 84 LYS A N 1
ATOM 625 C CA . LYS A 1 84 ? 21.656 13.446 -11.382 1.00 39.38 84 LYS A CA 1
ATOM 626 C C . LYS A 1 84 ? 21.574 12.562 -12.622 1.00 39.38 84 LYS A C 1
ATOM 628 O O . LYS A 1 84 ? 22.207 11.504 -12.588 1.00 39.38 84 LYS A O 1
ATOM 633 N N . PRO A 1 85 ? 20.771 12.910 -13.638 1.00 43.56 85 PRO A N 1
ATOM 634 C CA . PRO A 1 85 ? 20.916 12.241 -14.910 1.00 43.56 85 PRO A CA 1
ATOM 635 C C . PRO A 1 85 ? 22.364 12.519 -15.315 1.00 43.56 85 PRO A C 1
ATOM 637 O O . PRO A 1 85 ? 22.703 13.643 -15.675 1.00 43.56 85 PRO A O 1
ATOM 640 N N . GLU A 1 86 ? 23.253 11.553 -15.087 1.00 44.62 86 GLU A N 1
ATOM 641 C CA . GLU A 1 86 ? 24.504 11.498 -15.820 1.00 44.62 86 GLU A CA 1
ATOM 642 C C . GLU A 1 86 ? 24.058 11.480 -17.274 1.00 44.62 86 GLU A C 1
ATOM 644 O O . GLU A 1 86 ? 23.162 10.706 -17.610 1.00 44.62 86 GLU A O 1
ATOM 649 N N . ASP A 1 87 ? 24.554 12.442 -18.047 1.00 43.34 87 ASP A N 1
ATOM 650 C CA . ASP A 1 87 ? 24.155 12.731 -19.418 1.00 43.34 87 ASP A CA 1
ATOM 651 C C . ASP A 1 87 ? 24.051 11.445 -20.254 1.00 43.34 87 ASP A C 1
ATOM 653 O O . ASP A 1 87 ? 25.025 10.996 -20.853 1.00 43.34 87 ASP A O 1
ATOM 657 N N . ASP A 1 88 ? 22.869 10.837 -20.281 1.00 41.44 88 ASP A N 1
ATOM 658 C CA . ASP A 1 88 ? 22.547 9.735 -21.169 1.00 41.44 88 ASP A CA 1
ATOM 659 C C . ASP A 1 88 ? 21.052 9.766 -21.480 1.00 41.44 88 ASP A C 1
ATOM 661 O O . ASP A 1 88 ? 20.173 9.791 -20.612 1.00 41.44 88 ASP A O 1
ATOM 665 N N . ASP A 1 89 ? 20.771 9.810 -22.769 1.00 49.31 89 ASP A N 1
ATOM 666 C CA . ASP A 1 89 ? 19.501 10.128 -23.414 1.00 49.31 89 ASP A CA 1
ATOM 667 C C . ASP A 1 89 ? 18.462 8.982 -23.285 1.00 49.31 89 ASP A C 1
ATOM 669 O O . ASP A 1 89 ? 17.603 8.790 -24.149 1.00 49.31 89 ASP A O 1
ATOM 673 N N . SER A 1 90 ? 18.524 8.154 -22.231 1.00 43.34 90 SER A N 1
ATOM 674 C CA . SER A 1 90 ? 17.884 6.828 -22.244 1.00 43.34 90 SER A CA 1
ATOM 675 C C . SER A 1 90 ? 17.321 6.303 -20.921 1.00 43.34 90 SER A C 1
ATOM 677 O O . SER A 1 90 ? 17.305 5.095 -20.696 1.00 43.34 90 SER A O 1
ATOM 679 N N . VAL A 1 91 ? 16.739 7.154 -20.076 1.00 42.31 91 VAL A N 1
ATOM 680 C CA . VAL A 1 91 ? 15.653 6.692 -19.185 1.00 42.31 91 VAL A CA 1
ATOM 681 C C . VAL A 1 91 ? 14.564 7.751 -19.078 1.00 42.31 91 VAL A C 1
ATOM 683 O O . VAL A 1 91 ? 14.239 8.274 -18.014 1.00 42.31 91 VAL A O 1
ATOM 686 N N . LYS A 1 92 ? 13.930 8.058 -20.216 1.00 41.56 92 LYS A N 1
ATOM 687 C CA . LYS A 1 92 ? 12.551 8.547 -20.165 1.00 41.56 92 LYS A CA 1
ATOM 688 C C . LYS A 1 92 ? 11.782 7.513 -19.349 1.00 41.56 92 LYS A C 1
ATOM 690 O O . LYS A 1 92 ? 11.652 6.371 -19.793 1.00 41.56 92 LYS A O 1
ATOM 695 N N . ALA A 1 93 ? 11.306 7.897 -18.159 1.00 45.94 93 ALA A N 1
ATOM 696 C CA . ALA A 1 93 ? 10.234 7.170 -17.494 1.00 45.94 93 ALA A CA 1
ATOM 697 C C . ALA A 1 93 ? 9.242 6.800 -18.593 1.00 45.94 93 ALA A C 1
ATOM 699 O O . ALA A 1 93 ? 8.926 7.670 -19.410 1.00 45.94 93 ALA A O 1
ATOM 700 N N . PHE A 1 94 ? 8.857 5.527 -18.693 1.00 41.12 94 PHE A N 1
ATOM 701 C CA . PHE A 1 94 ? 7.869 5.096 -19.670 1.00 41.12 94 PHE A CA 1
ATOM 702 C C . PHE A 1 94 ? 6.583 5.890 -19.407 1.00 41.12 94 PHE A C 1
ATOM 704 O O . PHE A 1 94 ? 5.680 5.436 -18.715 1.00 41.12 94 PHE A O 1
ATOM 711 N N . GLN A 1 95 ? 6.477 7.080 -19.994 1.00 46.97 95 GLN A N 1
ATOM 712 C CA . GLN A 1 95 ? 5.225 7.734 -20.297 1.00 46.97 95 GLN A CA 1
ATOM 713 C C . GLN A 1 95 ? 4.671 6.968 -21.495 1.00 46.97 95 GLN A C 1
ATOM 715 O O . GLN A 1 95 ? 4.622 7.464 -22.618 1.00 46.97 95 GLN A O 1
ATOM 720 N N . ARG A 1 96 ? 4.357 5.682 -21.281 1.00 44.97 96 ARG A N 1
ATOM 721 C CA . ARG A 1 96 ? 3.437 4.984 -22.171 1.00 44.97 96 ARG A CA 1
ATOM 722 C C . ARG A 1 96 ? 2.133 5.768 -22.077 1.00 44.97 96 ARG A C 1
ATOM 724 O O . ARG A 1 96 ? 1.740 6.138 -20.973 1.00 44.97 96 ARG A O 1
ATOM 731 N N . GLY A 1 97 ? 1.593 6.105 -23.247 1.00 51.06 97 GLY A N 1
ATOM 732 C CA . GLY A 1 97 ? 0.458 7.006 -23.429 1.00 51.06 97 GLY A CA 1
ATOM 733 C C . GLY A 1 97 ? -0.740 6.695 -22.538 1.00 51.06 97 GLY A C 1
ATOM 734 O O . GLY A 1 97 ? -0.788 5.632 -21.933 1.00 51.06 97 GLY A O 1
ATOM 735 N N . ASP A 1 98 ? -1.659 7.659 -22.465 1.00 59.12 98 ASP A N 1
ATOM 736 C CA . ASP A 1 98 ? -2.975 7.601 -21.820 1.00 59.12 98 ASP A CA 1
ATOM 737 C C . ASP A 1 98 ? -3.077 6.543 -20.715 1.00 59.12 98 ASP A C 1
ATOM 739 O O . ASP A 1 98 ? -3.402 5.378 -20.955 1.00 59.12 98 ASP A O 1
ATOM 743 N N . LYS A 1 99 ? -2.752 6.957 -19.485 1.00 71.12 99 LYS A N 1
ATOM 744 C CA . LYS A 1 99 ? -2.874 6.129 -18.284 1.00 71.12 99 LYS A CA 1
ATOM 745 C C . LYS A 1 99 ? -4.301 5.613 -18.173 1.00 71.12 99 LYS A C 1
ATOM 747 O O . LYS A 1 99 ? -5.196 6.314 -17.705 1.00 71.12 99 LYS A O 1
ATOM 752 N N . ASN A 1 100 ? -4.510 4.378 -18.615 1.00 83.81 100 ASN A N 1
ATOM 753 C CA . ASN A 1 100 ? -5.835 3.796 -18.586 1.00 83.81 100 ASN A CA 1
ATOM 754 C C . ASN A 1 100 ? -6.271 3.610 -17.130 1.00 83.81 100 ASN A C 1
ATOM 756 O O . ASN A 1 100 ? -5.497 3.116 -16.298 1.00 83.81 100 ASN A O 1
ATOM 760 N N . PRO A 1 101 ? -7.511 3.991 -16.799 1.00 89.31 101 PRO A N 1
ATOM 761 C CA . PRO A 1 101 ? -8.047 3.711 -15.490 1.00 89.31 101 PRO A CA 1
ATOM 762 C C . PRO A 1 101 ? -8.136 2.203 -15.267 1.00 89.31 101 PRO A C 1
ATOM 764 O O . PRO A 1 101 ? -8.488 1.449 -16.174 1.00 89.31 101 PRO A O 1
ATOM 767 N N . PHE A 1 102 ? -7.835 1.755 -14.052 1.00 91.38 102 PHE A N 1
ATOM 768 C CA . PHE A 1 102 ? -7.894 0.338 -13.717 1.00 91.38 102 PHE A CA 1
ATOM 769 C C . PHE A 1 102 ? -8.476 0.109 -12.331 1.00 91.38 102 PHE A C 1
ATOM 771 O O . PHE A 1 102 ? -8.414 0.962 -11.445 1.00 91.38 102 PHE A O 1
ATOM 778 N N . THR A 1 103 ? -9.020 -1.089 -12.143 1.00 95.56 103 THR A N 1
ATOM 779 C CA . THR A 1 103 ? -9.423 -1.628 -10.846 1.00 95.56 103 THR A CA 1
ATOM 780 C C . THR A 1 103 ? -9.093 -3.112 -10.827 1.00 95.56 103 THR A C 1
ATOM 782 O O . THR A 1 103 ? -9.571 -3.872 -11.666 1.00 95.56 103 THR A O 1
ATOM 785 N N . ILE A 1 104 ? -8.255 -3.525 -9.882 1.00 95.38 104 ILE A N 1
ATOM 786 C CA . ILE A 1 104 ? -7.767 -4.897 -9.745 1.00 95.38 104 ILE A CA 1
ATOM 787 C C . ILE A 1 104 ? -8.123 -5.380 -8.342 1.00 95.38 104 ILE A C 1
ATOM 789 O O . ILE A 1 104 ? -7.744 -4.758 -7.348 1.00 95.38 104 ILE A O 1
ATOM 793 N N . LYS A 1 105 ? -8.847 -6.501 -8.262 1.00 97.00 105 LYS A N 1
ATOM 794 C CA . LYS A 1 105 ? -9.102 -7.193 -6.994 1.00 97.00 105 LYS A CA 1
ATOM 795 C C . LYS A 1 105 ? -7.838 -7.919 -6.554 1.00 97.00 105 LYS A C 1
ATOM 797 O O . LYS A 1 105 ? -7.212 -8.619 -7.349 1.00 97.00 105 LYS A O 1
ATOM 802 N N . VAL A 1 106 ? -7.483 -7.756 -5.291 1.00 97.06 106 VAL A N 1
ATOM 803 C CA . VAL A 1 106 ? -6.322 -8.387 -4.663 1.00 97.06 106 VAL A CA 1
ATOM 804 C C . VAL A 1 106 ? -6.739 -9.005 -3.330 1.00 97.06 106 VAL A C 1
ATOM 806 O O . VAL A 1 106 ? -7.877 -8.862 -2.898 1.00 97.06 106 VAL A O 1
ATOM 809 N N . HIS A 1 107 ? -5.827 -9.726 -2.690 1.00 97.50 107 HIS A N 1
ATOM 810 C CA . HIS A 1 107 ? -5.992 -10.173 -1.312 1.00 97.50 107 HIS A CA 1
ATOM 811 C C . HIS A 1 107 ? -4.617 -10.141 -0.651 1.00 97.50 107 HIS A C 1
ATOM 813 O O . HIS A 1 107 ? -3.817 -11.074 -0.778 1.00 97.50 107 HIS A O 1
ATOM 819 N N . TRP A 1 108 ? -4.289 -9.007 -0.041 1.00 97.12 108 TRP A N 1
ATOM 820 C CA . TRP A 1 108 ? -3.007 -8.775 0.617 1.00 97.12 108 TRP A CA 1
ATOM 821 C C . TRP A 1 108 ? -3.219 -8.785 2.129 1.00 97.12 108 TRP A C 1
ATOM 823 O O . TRP A 1 108 ? -3.491 -7.731 2.701 1.00 97.12 108 TRP A O 1
ATOM 833 N N . PRO A 1 109 ? -3.122 -9.954 2.787 1.00 97.38 109 PRO A N 1
ATOM 834 C CA . PRO A 1 109 ? -3.239 -10.034 4.234 1.00 97.38 109 PRO A CA 1
ATOM 835 C C . PRO A 1 109 ? -1.989 -9.467 4.904 1.00 97.38 109 PRO A C 1
ATOM 837 O O . PRO A 1 109 ? -0.883 -9.527 4.342 1.00 97.38 109 PRO A O 1
ATOM 840 N N . VAL A 1 110 ? -2.171 -8.969 6.127 1.00 96.62 110 VAL A N 1
ATOM 841 C CA . VAL A 1 110 ? -1.068 -8.555 6.999 1.00 96.62 110 VAL A CA 1
ATOM 842 C C . VAL A 1 110 ? -0.147 -9.749 7.231 1.00 96.62 110 VAL A C 1
ATOM 844 O O . VAL A 1 110 ? -0.595 -10.829 7.612 1.00 96.62 110 VAL A O 1
ATOM 847 N N . GLY A 1 111 ? 1.138 -9.562 6.942 1.00 93.12 111 GLY A N 1
ATOM 848 C CA . GLY A 1 111 ? 2.149 -10.610 6.990 1.00 93.12 111 GLY A CA 1
ATOM 849 C C . GLY A 1 111 ? 3.352 -10.267 7.862 1.00 93.12 111 GLY A C 1
ATOM 850 O O . GLY A 1 111 ? 3.326 -9.378 8.711 1.00 93.12 111 GLY A O 1
ATOM 851 N N . ASP A 1 112 ? 4.430 -10.997 7.606 1.00 84.94 112 ASP A N 1
ATOM 852 C CA . ASP A 1 112 ? 5.680 -11.074 8.366 1.00 84.94 112 ASP A CA 1
ATOM 853 C C . ASP A 1 112 ? 6.745 -10.051 7.935 1.00 84.94 112 ASP A C 1
ATOM 855 O O . ASP A 1 112 ? 7.936 -10.276 8.129 1.00 84.94 112 ASP A O 1
ATOM 859 N N . ASN A 1 113 ? 6.340 -8.916 7.350 1.00 89.19 113 ASN A N 1
ATOM 860 C CA . ASN A 1 113 ? 7.264 -7.886 6.850 1.00 89.19 113 ASN A CA 1
ATOM 861 C C . ASN A 1 113 ? 8.231 -8.410 5.753 1.00 89.19 113 ASN A C 1
ATOM 863 O O . ASN A 1 113 ? 9.305 -7.845 5.538 1.00 89.19 113 ASN A O 1
ATOM 867 N N . SER A 1 114 ? 7.847 -9.458 5.015 1.00 91.56 114 SER A N 1
ATOM 868 C CA . SER A 1 114 ? 8.572 -9.944 3.835 1.00 91.56 114 SER A CA 1
ATOM 869 C C . SER A 1 114 ? 8.047 -9.327 2.530 1.00 91.56 114 SER A C 1
ATOM 871 O O . SER A 1 114 ? 6.849 -9.084 2.360 1.00 91.56 114 SER A O 1
ATOM 873 N N . ASN A 1 115 ? 8.951 -9.060 1.581 1.00 91.81 115 ASN A N 1
ATOM 874 C CA . ASN A 1 115 ? 8.583 -8.539 0.263 1.00 91.81 115 ASN A CA 1
ATOM 875 C C . ASN A 1 115 ? 7.885 -9.619 -0.571 1.00 91.81 115 ASN A C 1
ATOM 877 O O . ASN A 1 115 ? 8.463 -10.670 -0.847 1.00 91.81 115 ASN A O 1
ATOM 881 N N . LYS A 1 116 ? 6.676 -9.321 -1.043 1.00 94.19 116 LYS A N 1
ATOM 882 C CA . LYS A 1 116 ? 5.886 -10.184 -1.925 1.00 94.19 116 LYS A CA 1
ATOM 883 C C . LYS A 1 116 ? 5.965 -9.670 -3.359 1.00 94.19 116 LYS A C 1
ATOM 885 O O . LYS A 1 116 ? 5.862 -8.468 -3.603 1.00 94.19 116 LYS A O 1
ATOM 890 N N . ILE A 1 117 ? 6.153 -10.582 -4.311 1.00 92.31 117 ILE A N 1
ATOM 891 C CA . ILE A 1 117 ? 6.111 -10.266 -5.744 1.00 92.31 117 ILE A CA 1
ATOM 892 C C . ILE A 1 117 ? 4.647 -10.068 -6.144 1.00 92.31 117 ILE A C 1
ATOM 894 O O . ILE A 1 117 ? 3.786 -10.875 -5.791 1.00 92.31 117 ILE A O 1
ATOM 898 N N . ALA A 1 118 ? 4.358 -8.979 -6.852 1.00 91.75 118 ALA A N 1
ATOM 899 C CA . ALA A 1 118 ? 3.016 -8.708 -7.344 1.00 91.75 118 ALA A CA 1
ATOM 900 C C . ALA A 1 118 ? 2.633 -9.674 -8.480 1.00 91.75 118 ALA A C 1
ATOM 902 O O . ALA A 1 118 ? 3.481 -10.152 -9.231 1.00 91.75 118 ALA A O 1
ATOM 903 N N . SER A 1 119 ? 1.336 -9.956 -8.629 1.00 91.56 119 SER A N 1
ATOM 904 C CA . SER A 1 119 ? 0.840 -10.757 -9.757 1.00 91.56 119 SER A CA 1
ATOM 905 C C . SER A 1 119 ? 1.137 -10.077 -11.098 1.00 91.56 119 SER A C 1
ATOM 907 O O . SER A 1 119 ? 1.145 -8.849 -11.159 1.00 91.56 119 SER A O 1
ATOM 909 N N . VAL A 1 120 ? 1.235 -10.854 -12.180 1.00 90.31 120 VAL A N 1
ATOM 910 C CA . VAL A 1 120 ? 1.467 -10.339 -13.545 1.00 90.31 120 VAL A CA 1
ATOM 911 C C . VAL A 1 120 ? 0.500 -9.203 -13.914 1.00 90.31 120 VAL A C 1
ATOM 913 O O . VAL A 1 120 ? 0.944 -8.156 -14.363 1.00 90.31 120 VAL A O 1
ATOM 916 N N . ASN A 1 121 ? -0.794 -9.325 -13.593 1.00 89.62 121 ASN A N 1
ATOM 917 C CA . ASN A 1 121 ? -1.783 -8.270 -13.864 1.00 89.62 121 ASN A CA 1
ATOM 918 C C . ASN A 1 121 ? -1.468 -6.936 -13.161 1.00 89.62 121 ASN A C 1
ATOM 920 O O . ASN A 1 121 ? -1.665 -5.870 -13.733 1.00 89.62 121 ASN A O 1
ATOM 924 N N . LEU A 1 122 ? -0.983 -6.984 -11.917 1.00 92.50 122 LEU A N 1
ATOM 925 C CA . LEU A 1 122 ? -0.576 -5.788 -11.170 1.00 92.50 122 LEU A CA 1
ATOM 926 C C . LEU A 1 122 ? 0.685 -5.160 -11.765 1.00 92.50 122 LEU A C 1
ATOM 928 O O . LEU A 1 122 ? 0.801 -3.938 -11.780 1.00 92.50 122 LEU A O 1
ATOM 932 N N . TYR A 1 123 ? 1.607 -5.981 -12.258 1.00 92.12 123 TYR A N 1
ATOM 933 C CA . TYR A 1 123 ? 2.813 -5.498 -12.915 1.00 92.12 123 TYR A CA 1
ATOM 934 C C . TYR A 1 123 ? 2.488 -4.842 -14.264 1.00 92.12 123 TYR A C 1
ATOM 936 O O . TYR A 1 123 ? 2.862 -3.696 -14.489 1.00 92.12 123 TYR A O 1
ATOM 944 N N . ASP A 1 124 ? 1.737 -5.525 -15.128 1.00 88.81 124 ASP A N 1
ATOM 945 C CA . ASP A 1 124 ? 1.475 -5.069 -16.496 1.00 88.81 124 ASP A CA 1
ATOM 946 C C . ASP A 1 124 ? 0.524 -3.865 -16.557 1.00 88.81 124 ASP A C 1
ATOM 948 O O . ASP A 1 124 ? 0.735 -2.955 -17.359 1.00 88.81 124 ASP A O 1
ATOM 952 N N . ILE A 1 125 ? -0.524 -3.854 -15.723 1.00 90.69 125 ILE A N 1
ATOM 953 C CA . ILE A 1 125 ? -1.567 -2.814 -15.750 1.00 90.69 125 ILE A CA 1
ATOM 954 C C . ILE A 1 125 ? -1.220 -1.672 -14.798 1.00 90.69 125 ILE A C 1
ATOM 956 O O . ILE A 1 125 ? -1.280 -0.502 -15.169 1.00 90.69 125 ILE A O 1
ATOM 960 N N . ALA A 1 126 ? -0.892 -2.014 -13.551 1.00 91.44 126 ALA A N 1
ATOM 961 C CA . ALA A 1 126 ? -0.708 -1.034 -12.491 1.00 91.44 126 ALA A CA 1
ATOM 962 C C . ALA A 1 126 ? 0.761 -0.637 -12.300 1.00 91.44 126 ALA A C 1
ATOM 964 O O . ALA A 1 126 ? 1.024 0.322 -11.585 1.00 91.44 126 ALA A O 1
ATOM 965 N N . GLY A 1 127 ? 1.728 -1.343 -12.890 1.00 92.44 127 GLY A N 1
ATOM 966 C CA . GLY A 1 127 ? 3.148 -1.083 -12.663 1.00 92.44 127 GLY A CA 1
ATOM 967 C C . GLY A 1 127 ? 3.615 -1.356 -11.231 1.00 92.44 127 GLY A C 1
ATOM 968 O O . GLY A 1 127 ? 4.618 -0.798 -10.792 1.00 92.44 127 GLY A O 1
ATOM 969 N N . ILE A 1 128 ? 2.886 -2.169 -10.460 1.00 94.38 128 ILE A N 1
ATOM 970 C CA . ILE A 1 128 ? 3.290 -2.554 -9.101 1.00 94.38 128 ILE A CA 1
ATOM 971 C C . ILE A 1 128 ? 4.134 -3.820 -9.202 1.00 94.38 128 ILE A C 1
ATOM 973 O O . ILE A 1 128 ? 3.665 -4.853 -9.672 1.00 94.38 128 ILE A O 1
ATOM 977 N N . MET A 1 129 ? 5.381 -3.743 -8.747 1.00 94.69 129 MET A N 1
ATOM 978 C CA . MET A 1 129 ? 6.360 -4.829 -8.829 1.00 94.69 129 MET A CA 1
ATOM 979 C C . MET A 1 129 ? 6.363 -5.699 -7.575 1.00 94.69 129 MET A C 1
ATOM 981 O O . MET A 1 129 ? 6.400 -6.929 -7.646 1.00 94.69 129 MET A O 1
ATOM 985 N N . LYS A 1 130 ? 6.364 -5.047 -6.412 1.00 95.75 130 LYS A N 1
ATOM 986 C CA . LYS A 1 130 ? 6.443 -5.690 -5.103 1.00 95.75 130 LYS A CA 1
ATOM 987 C C . LYS A 1 130 ? 5.556 -4.958 -4.122 1.00 95.75 130 LYS A C 1
ATOM 989 O O . LYS A 1 130 ? 5.301 -3.764 -4.275 1.00 95.75 130 LYS A O 1
ATOM 994 N N . TYR A 1 131 ? 5.124 -5.676 -3.104 1.00 96.44 131 TYR A N 1
ATOM 995 C CA . TYR A 1 131 ? 4.396 -5.094 -1.996 1.00 96.44 131 TYR A CA 1
ATOM 996 C C . TYR A 1 131 ? 4.734 -5.810 -0.698 1.00 96.44 131 TYR A C 1
ATOM 998 O O . TYR A 1 131 ? 5.231 -6.939 -0.693 1.00 96.44 131 TYR A O 1
ATOM 1006 N N . LYS A 1 132 ? 4.433 -5.157 0.414 1.00 95.75 132 LYS A N 1
ATOM 1007 C CA . LYS A 1 132 ? 4.588 -5.719 1.746 1.00 95.75 132 LYS A CA 1
ATOM 1008 C C . LYS A 1 132 ? 3.617 -5.020 2.683 1.00 95.75 132 LYS A C 1
ATOM 1010 O O . LYS A 1 132 ? 3.661 -3.806 2.816 1.00 95.75 132 LYS A O 1
ATOM 1015 N N . LEU A 1 133 ? 2.750 -5.795 3.324 1.00 97.00 133 LEU A N 1
ATOM 1016 C CA . LEU A 1 133 ? 1.806 -5.306 4.323 1.00 97.00 133 LEU A CA 1
ATOM 1017 C C . LEU A 1 133 ? 2.127 -5.955 5.663 1.00 97.00 133 LEU A C 1
ATOM 1019 O O . LEU A 1 133 ? 2.182 -7.184 5.749 1.00 97.00 133 LEU A O 1
ATOM 1023 N N . TYR A 1 134 ? 2.344 -5.148 6.692 1.00 95.88 134 TYR A N 1
ATOM 1024 C CA . TYR A 1 134 ? 2.803 -5.632 7.988 1.00 95.88 134 TYR A CA 1
ATOM 1025 C C . TYR A 1 134 ? 2.330 -4.735 9.134 1.00 95.88 134 TYR A C 1
ATOM 1027 O O . TYR A 1 134 ? 1.972 -3.570 8.942 1.00 95.88 134 TYR A O 1
ATOM 1035 N N . ASN A 1 135 ? 2.325 -5.304 10.339 1.00 95.19 135 ASN A N 1
ATOM 1036 C CA . ASN A 1 135 ? 2.098 -4.546 11.565 1.00 95.19 135 ASN A CA 1
ATOM 1037 C C . ASN A 1 135 ? 3.267 -3.593 11.817 1.00 95.19 135 ASN A C 1
ATOM 1039 O O . ASN A 1 135 ? 4.416 -3.944 11.564 1.00 95.19 135 ASN A O 1
ATOM 1043 N N . ASN A 1 136 ? 2.986 -2.435 12.404 1.00 91.56 136 ASN A N 1
ATOM 1044 C CA . ASN A 1 136 ? 3.969 -1.421 12.770 1.00 91.56 136 ASN A CA 1
ATOM 1045 C C . ASN A 1 136 ? 4.214 -1.382 14.295 1.00 91.56 136 ASN A C 1
ATOM 1047 O O . ASN A 1 136 ? 3.828 -0.404 14.949 1.00 91.56 136 ASN A O 1
ATOM 1051 N N . PRO A 1 137 ? 4.805 -2.431 14.905 1.00 78.56 137 PRO A N 1
ATOM 1052 C CA . PRO A 1 137 ? 4.970 -2.513 16.350 1.00 78.56 137 PRO A CA 1
ATOM 1053 C C . PRO A 1 137 ? 6.052 -1.529 16.808 1.00 78.56 137 PRO A C 1
ATOM 1055 O O . PRO A 1 137 ? 7.237 -1.846 16.840 1.00 78.56 137 PRO A O 1
ATOM 1058 N N . GLY A 1 138 ? 5.648 -0.316 17.164 1.00 73.69 138 GLY A N 1
ATOM 1059 C CA . GLY A 1 138 ? 6.530 0.681 17.755 1.00 73.69 138 GLY A CA 1
ATOM 1060 C C . GLY A 1 138 ? 5.787 1.492 18.801 1.00 73.69 138 GLY A C 1
ATOM 1061 O O . GLY A 1 138 ? 4.675 1.971 18.567 1.00 73.69 138 GLY A O 1
ATOM 1062 N N . THR A 1 139 ? 6.397 1.631 19.975 1.00 57.03 139 THR A N 1
ATOM 1063 C CA . THR A 1 139 ? 5.870 2.449 21.067 1.00 57.03 139 THR A CA 1
ATOM 1064 C C . THR A 1 139 ? 5.774 3.902 20.598 1.00 57.03 139 THR A C 1
ATOM 1066 O O . THR A 1 139 ? 6.791 4.518 20.296 1.00 57.03 139 THR A O 1
ATOM 1069 N N . GLY A 1 140 ? 4.556 4.443 20.513 1.00 70.94 140 GLY A N 1
ATOM 1070 C CA . GLY A 1 140 ? 4.303 5.806 20.025 1.00 70.94 140 GLY A CA 1
ATOM 1071 C C . GLY A 1 140 ? 3.920 5.913 18.545 1.00 70.94 140 GLY A C 1
ATOM 1072 O O . GLY A 1 140 ? 3.678 7.019 18.070 1.00 70.94 140 GLY A O 1
ATOM 1073 N N . ASN A 1 141 ? 3.805 4.798 17.817 1.00 78.69 141 ASN A N 1
ATOM 1074 C CA . ASN A 1 141 ? 3.247 4.818 16.467 1.00 78.69 141 ASN A CA 1
ATOM 1075 C C . ASN A 1 141 ? 1.729 5.029 16.517 1.00 78.69 141 ASN A C 1
ATOM 1077 O O . ASN A 1 141 ? 0.994 4.197 17.043 1.00 78.69 141 ASN A O 1
ATOM 1081 N N . TRP A 1 142 ? 1.248 6.117 15.911 1.00 87.38 142 TRP A N 1
ATOM 1082 C CA . TRP A 1 142 ? -0.190 6.377 15.764 1.00 87.38 142 TRP A CA 1
ATOM 1083 C C . TRP A 1 142 ? -0.879 5.460 14.744 1.00 87.38 142 TRP A C 1
ATOM 1085 O O . TRP A 1 142 ? -2.105 5.384 14.742 1.00 87.38 142 TRP A O 1
ATOM 1095 N N . PHE A 1 143 ? -0.111 4.778 13.888 1.00 91.00 143 PHE A N 1
ATOM 1096 C CA . PHE A 1 143 ? -0.612 3.893 12.834 1.00 91.00 143 PHE A CA 1
ATOM 1097 C C . PHE A 1 143 ? -0.166 2.455 13.064 1.00 91.00 143 PHE A C 1
ATOM 1099 O O . PHE A 1 143 ? 1.034 2.191 13.189 1.00 91.00 143 PHE A O 1
ATOM 1106 N N . GLN A 1 144 ? -1.136 1.545 13.079 1.00 93.75 144 GLN A N 1
ATOM 1107 C CA . GLN A 1 144 ? -0.949 0.124 13.364 1.00 93.75 144 GLN A CA 1
ATOM 1108 C C . GLN A 1 144 ? -0.392 -0.667 12.178 1.00 93.75 144 GLN A C 1
ATOM 1110 O O . GLN A 1 144 ? 0.292 -1.665 12.399 1.00 93.75 144 GLN A O 1
ATOM 1115 N N . TYR A 1 145 ? -0.635 -0.221 10.943 1.00 95.81 145 TYR A N 1
ATOM 1116 C CA . TYR A 1 145 ? -0.265 -0.952 9.729 1.00 95.81 145 TYR A CA 1
ATOM 1117 C C . TYR A 1 145 ? 0.581 -0.099 8.793 1.00 95.81 145 TYR A C 1
ATOM 1119 O O . TYR A 1 145 ? 0.379 1.115 8.696 1.00 95.81 145 TYR A O 1
ATOM 1127 N N . VAL A 1 146 ? 1.510 -0.749 8.086 1.00 95.62 146 VAL A N 1
ATOM 1128 C CA . VAL A 1 146 ? 2.262 -0.148 6.978 1.00 95.62 146 VAL A CA 1
ATOM 1129 C C . VAL A 1 146 ? 2.138 -1.016 5.733 1.00 95.62 146 VAL A C 1
ATOM 1131 O O . VAL A 1 146 ? 2.397 -2.221 5.775 1.00 95.62 146 VAL A O 1
ATOM 1134 N N . LEU A 1 147 ? 1.763 -0.384 4.626 1.00 96.75 147 LEU A N 1
ATOM 1135 C CA . LEU A 1 147 ? 1.828 -0.934 3.282 1.00 96.75 147 LEU A CA 1
ATOM 1136 C C . LEU A 1 147 ? 2.986 -0.280 2.525 1.00 96.75 147 LEU A C 1
ATOM 1138 O O . LEU A 1 147 ? 2.942 0.915 2.234 1.00 96.75 147 LEU A O 1
ATOM 1142 N N . ASP A 1 148 ? 3.968 -1.085 2.142 1.00 95.19 148 ASP A N 1
ATOM 1143 C CA . ASP A 1 148 ? 5.051 -0.691 1.247 1.00 95.19 148 ASP A CA 1
ATOM 1144 C C . ASP A 1 148 ? 4.729 -1.224 -0.150 1.00 95.19 148 ASP A C 1
ATOM 1146 O O . ASP A 1 148 ? 4.387 -2.399 -0.308 1.00 95.19 148 ASP A O 1
ATOM 1150 N N . VAL A 1 149 ? 4.868 -0.389 -1.175 1.00 95.50 149 VAL A N 1
ATOM 1151 C CA . VAL A 1 149 ? 4.697 -0.780 -2.580 1.00 95.50 149 VAL A CA 1
ATOM 1152 C C . VAL A 1 149 ? 5.858 -0.269 -3.417 1.00 95.50 149 VAL A C 1
ATOM 1154 O O . VAL A 1 149 ? 6.281 0.876 -3.275 1.00 95.50 149 VAL A O 1
ATOM 1157 N N . GLN A 1 150 ? 6.368 -1.120 -4.305 1.00 94.44 150 GLN A N 1
ATOM 1158 C CA . GLN A 1 150 ? 7.380 -0.755 -5.289 1.00 94.44 150 GLN A CA 1
ATOM 1159 C C . GLN A 1 150 ? 6.729 -0.610 -6.663 1.00 94.44 150 GLN A C 1
ATOM 1161 O O . GLN A 1 150 ? 6.112 -1.561 -7.148 1.00 94.44 150 GLN A O 1
ATOM 1166 N N . THR A 1 151 ? 6.891 0.546 -7.298 1.00 92.31 151 THR A N 1
ATOM 1167 C CA . THR A 1 151 ? 6.260 0.892 -8.577 1.00 92.31 151 THR A CA 1
ATOM 1168 C C . THR A 1 151 ? 7.302 1.154 -9.668 1.00 92.31 151 THR A C 1
ATOM 1170 O O . THR A 1 151 ? 8.406 1.637 -9.400 1.00 92.31 151 THR A O 1
ATOM 1173 N N . ASN A 1 152 ? 6.955 0.840 -10.916 1.00 90.50 152 ASN A N 1
ATOM 1174 C CA . ASN A 1 152 ? 7.700 1.234 -12.121 1.00 90.50 152 ASN A CA 1
ATOM 1175 C C . ASN A 1 152 ? 6.871 2.096 -13.089 1.00 90.50 152 ASN A C 1
ATOM 1177 O O . ASN A 1 152 ? 7.350 2.431 -14.177 1.00 90.50 152 ASN A O 1
ATOM 1181 N N . MET A 1 153 ? 5.639 2.429 -12.698 1.00 87.62 153 MET A N 1
ATOM 1182 C CA . MET A 1 153 ? 4.768 3.358 -13.398 1.00 87.62 153 MET A CA 1
ATOM 1183 C C . MET A 1 153 ? 4.239 4.406 -12.430 1.00 87.62 153 MET A C 1
ATOM 1185 O O . MET A 1 153 ? 3.994 4.147 -11.253 1.00 87.62 153 MET A O 1
ATOM 1189 N N . ASN A 1 154 ? 3.997 5.593 -12.967 1.00 88.25 154 ASN A N 1
ATOM 1190 C CA . ASN A 1 154 ? 3.535 6.719 -12.184 1.00 88.25 154 ASN A CA 1
ATOM 1191 C C . ASN A 1 154 ? 2.006 6.728 -12.202 1.00 88.25 154 ASN A C 1
ATOM 1193 O O . ASN A 1 154 ? 1.416 7.099 -13.214 1.00 88.25 154 ASN A O 1
ATOM 1197 N N . TYR A 1 155 ? 1.343 6.398 -11.100 1.00 89.12 155 TYR A N 1
ATOM 1198 C CA . TYR A 1 155 ? -0.105 6.571 -10.951 1.00 89.12 155 TYR A CA 1
ATOM 1199 C C . TYR A 1 155 ? -0.442 7.232 -9.618 1.00 89.12 155 TYR A C 1
ATOM 1201 O O . TYR A 1 155 ? 0.331 7.197 -8.660 1.00 89.12 155 TYR A O 1
ATOM 1209 N N . LYS A 1 156 ? -1.652 7.789 -9.546 1.00 91.88 156 LYS A N 1
ATOM 1210 C CA . LYS A 1 156 ? -2.317 8.035 -8.271 1.00 91.88 156 LYS A CA 1
ATOM 1211 C C . LYS A 1 156 ? -3.042 6.758 -7.860 1.00 91.88 156 LYS A C 1
ATOM 1213 O O . LYS A 1 156 ? -4.157 6.504 -8.324 1.00 91.88 156 LYS A O 1
ATOM 1218 N N . TYR A 1 157 ? -2.388 5.936 -7.052 1.00 94.06 157 TYR A N 1
ATOM 1219 C CA . TYR A 1 157 ? -2.931 4.660 -6.598 1.00 94.06 157 TYR A CA 1
ATOM 1220 C C . TYR A 1 157 ? -3.908 4.866 -5.448 1.00 94.06 157 TYR A C 1
ATOM 1222 O O . TYR A 1 157 ? -3.694 5.706 -4.575 1.00 94.06 157 TYR A O 1
ATOM 1230 N N . LYS A 1 158 ? -4.962 4.058 -5.434 1.00 95.88 158 LYS A N 1
ATOM 1231 C CA . LYS A 1 158 ? -5.886 3.881 -4.322 1.00 95.88 158 LYS A CA 1
ATOM 1232 C C . LYS A 1 158 ? -5.842 2.434 -3.862 1.00 95.88 158 LYS A C 1
ATOM 1234 O O . LYS A 1 158 ? -5.972 1.529 -4.688 1.00 95.88 158 LYS A O 1
ATOM 1239 N N . PHE A 1 159 ? -5.726 2.242 -2.559 1.00 96.94 159 PHE A N 1
ATOM 1240 C CA . PHE A 1 159 ? -5.793 0.943 -1.901 1.00 96.94 159 PHE A CA 1
ATOM 1241 C C . PHE A 1 159 ? -7.038 0.900 -1.035 1.00 96.94 159 PHE A C 1
ATOM 1243 O O . PHE A 1 159 ? -7.248 1.819 -0.246 1.00 96.94 159 PHE A O 1
ATOM 1250 N N . LYS A 1 160 ? -7.846 -0.147 -1.195 1.00 97.56 160 LYS A N 1
ATOM 1251 C CA . LYS A 1 160 ? -9.059 -0.353 -0.406 1.00 97.56 160 LYS A CA 1
ATOM 1252 C C . LYS A 1 160 ? -8.918 -1.579 0.480 1.00 97.56 160 LYS A C 1
ATOM 1254 O O . LYS A 1 160 ? -8.525 -2.638 -0.019 1.00 97.56 160 LYS A O 1
ATOM 1259 N N . ASP A 1 161 ? -9.247 -1.430 1.754 1.00 97.75 161 AS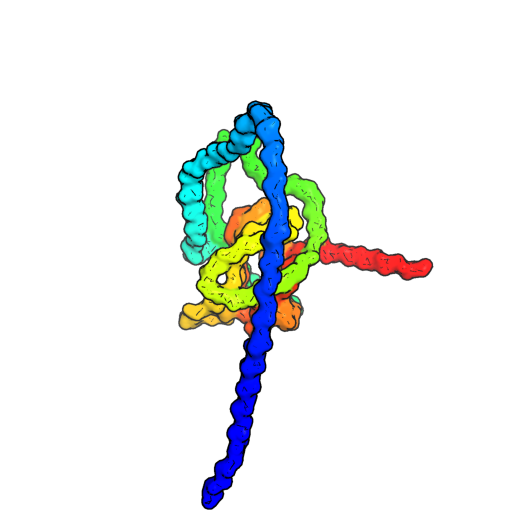P A N 1
ATOM 1260 C CA . ASP A 1 161 ? -9.233 -2.519 2.727 1.00 97.75 161 ASP A CA 1
ATOM 1261 C C . ASP A 1 161 ? -10.590 -3.246 2.844 1.00 97.75 161 ASP A C 1
ATOM 1263 O O . ASP A 1 161 ? -11.553 -2.923 2.138 1.00 97.75 161 ASP A O 1
ATOM 1267 N N . GLU A 1 162 ? -10.668 -4.252 3.717 1.00 97.31 162 GLU A N 1
ATOM 1268 C CA . GLU A 1 162 ? -11.893 -5.029 3.961 1.00 97.31 162 GLU A CA 1
ATOM 1269 C C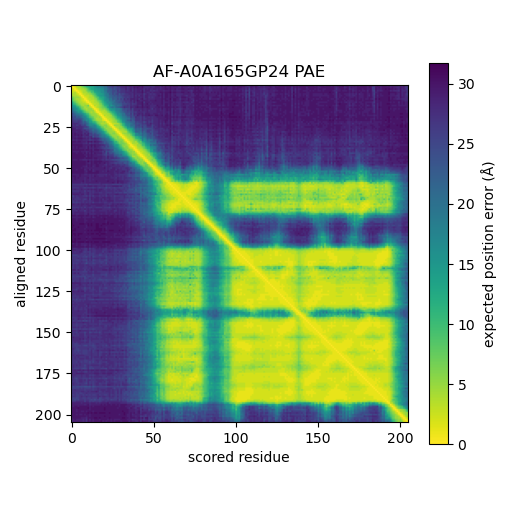 . GLU A 1 162 ? -13.005 -4.220 4.645 1.00 97.31 162 GLU A C 1
ATOM 1271 O O . GLU A 1 162 ? -14.183 -4.534 4.469 1.00 97.31 162 GLU A O 1
ATOM 1276 N N . GLU A 1 163 ? -12.674 -3.142 5.362 1.00 95.69 163 GLU A N 1
ATOM 1277 C CA . GLU A 1 163 ? -13.674 -2.206 5.894 1.00 95.69 163 GLU A CA 1
ATOM 1278 C C . GLU A 1 163 ? -14.242 -1.254 4.838 1.00 95.69 163 GLU A C 1
ATOM 1280 O O . GLU A 1 163 ? -15.227 -0.541 5.082 1.00 95.69 163 GLU A O 1
ATOM 1285 N N . GLY A 1 164 ? -13.597 -1.200 3.678 1.00 94.06 164 GLY A N 1
ATOM 1286 C CA . GLY A 1 164 ? -13.904 -0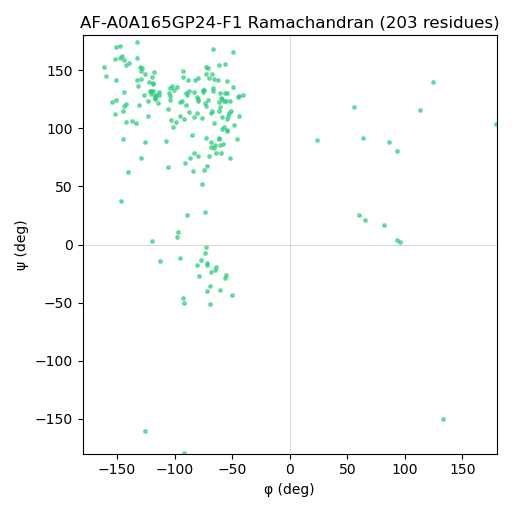.287 2.598 1.00 94.06 164 GLY A CA 1
ATOM 1287 C C . GLY A 1 164 ? -13.307 1.108 2.759 1.00 94.06 164 GLY A C 1
ATOM 1288 O O . GLY A 1 164 ? -13.760 2.019 2.065 1.00 94.06 164 GLY A O 1
ATOM 1289 N N . ASP A 1 165 ? -12.324 1.286 3.640 1.00 95.38 165 ASP A N 1
ATOM 1290 C CA . ASP A 1 165 ? -11.506 2.494 3.693 1.00 95.38 165 ASP A CA 1
ATOM 1291 C C . ASP A 1 165 ? -10.576 2.580 2.481 1.00 95.38 165 ASP A C 1
ATOM 1293 O O . ASP A 1 165 ? -10.067 1.572 1.999 1.00 95.38 165 ASP A O 1
ATOM 1297 N N . GLU A 1 166 ? -10.363 3.800 1.977 1.00 94.94 166 GLU A N 1
ATOM 1298 C CA . GLU A 1 166 ? -9.500 4.060 0.821 1.00 94.94 166 GLU A CA 1
ATOM 1299 C C . GLU A 1 166 ? -8.299 4.928 1.201 1.00 94.94 166 GLU A C 1
ATOM 1301 O O . GLU A 1 166 ? -8.453 6.039 1.719 1.00 94.94 166 GLU A O 1
ATOM 1306 N N . TYR A 1 167 ? -7.106 4.461 0.839 1.00 94.81 167 TYR A N 1
ATOM 1307 C CA . TYR A 1 167 ? -5.841 5.164 1.032 1.00 94.81 167 TYR A CA 1
ATOM 1308 C C . TYR A 1 167 ? -5.242 5.522 -0.323 1.00 94.81 167 TYR A C 1
ATOM 1310 O O . TYR A 1 167 ? -5.009 4.650 -1.161 1.00 94.81 167 TYR A O 1
ATOM 1318 N N . THR A 1 168 ? -5.009 6.813 -0.560 1.00 93.62 168 THR A N 1
ATOM 1319 C CA . THR A 1 168 ? -4.474 7.305 -1.839 1.00 93.62 168 THR A CA 1
ATOM 1320 C C . THR A 1 168 ? -3.005 7.671 -1.711 1.00 93.62 168 THR A C 1
ATOM 1322 O O . THR A 1 168 ? -2.661 8.403 -0.785 1.00 93.62 168 THR A O 1
ATOM 1325 N N . ILE A 1 169 ? -2.180 7.252 -2.671 1.00 92.19 169 ILE A N 1
ATOM 1326 C CA . ILE A 1 169 ? -0.781 7.670 -2.801 1.00 92.19 169 ILE A CA 1
ATOM 1327 C C . ILE A 1 169 ? -0.472 8.160 -4.212 1.00 92.19 169 ILE A C 1
ATOM 1329 O O . ILE A 1 169 ? -0.949 7.603 -5.201 1.00 92.19 169 ILE A O 1
ATOM 1333 N N . ASP A 1 170 ? 0.356 9.196 -4.291 1.00 89.62 170 ASP A N 1
ATOM 1334 C CA . ASP A 1 170 ? 0.853 9.746 -5.543 1.00 89.62 170 ASP A CA 1
ATOM 1335 C C . ASP A 1 170 ? 2.261 9.238 -5.855 1.00 89.62 170 ASP A C 1
ATOM 1337 O O . ASP A 1 170 ? 3.249 9.683 -5.268 1.00 89.62 170 ASP A O 1
ATOM 1341 N N . ALA A 1 171 ? 2.363 8.320 -6.816 1.00 88.00 171 ALA A N 1
ATOM 1342 C CA . ALA A 1 171 ? 3.643 7.833 -7.311 1.00 88.00 171 ALA A CA 1
ATOM 1343 C C . ALA A 1 171 ? 4.167 8.742 -8.431 1.00 88.00 171 ALA A C 1
ATOM 1345 O O . ALA A 1 171 ? 4.111 8.406 -9.612 1.00 88.00 171 ALA A O 1
ATOM 1346 N N . PHE A 1 172 ? 4.656 9.933 -8.078 1.00 84.00 172 PHE A N 1
ATOM 1347 C CA . PHE A 1 172 ? 5.272 10.852 -9.051 1.00 84.00 172 PHE A CA 1
ATOM 1348 C C . PHE A 1 172 ? 6.642 10.388 -9.553 1.00 84.00 172 PHE A C 1
ATOM 1350 O O . PHE A 1 172 ? 7.110 10.872 -10.581 1.00 84.00 172 PHE A O 1
ATOM 1357 N N . VAL A 1 173 ? 7.267 9.459 -8.838 1.00 83.62 173 VAL A N 1
ATOM 1358 C CA . VAL A 1 173 ? 8.547 8.834 -9.172 1.00 83.62 173 VAL A CA 1
ATOM 1359 C C . VAL A 1 173 ? 8.392 7.324 -9.069 1.00 83.62 173 VAL A C 1
ATOM 1361 O O . VAL A 1 173 ? 7.565 6.851 -8.294 1.00 83.62 173 VAL A O 1
ATOM 1364 N N . ASN A 1 174 ? 9.191 6.582 -9.829 1.00 87.25 174 ASN A N 1
ATOM 1365 C CA . ASN A 1 174 ? 9.292 5.136 -9.669 1.00 87.25 174 ASN A CA 1
ATOM 1366 C C . ASN A 1 174 ? 10.065 4.806 -8.391 1.00 87.25 174 ASN A C 1
ATOM 1368 O O . ASN A 1 174 ? 11.014 5.511 -8.040 1.00 87.25 174 ASN A O 1
ATOM 1372 N N . GLY A 1 175 ? 9.714 3.704 -7.736 1.00 89.00 175 GLY A N 1
ATOM 1373 C CA . GLY A 1 175 ? 10.422 3.225 -6.555 1.00 89.00 175 GLY A CA 1
ATOM 1374 C C . GLY A 1 175 ? 9.488 2.835 -5.424 1.00 89.00 175 GLY A C 1
ATOM 1375 O O . GLY A 1 175 ? 8.388 2.342 -5.656 1.00 89.00 175 GLY A O 1
ATOM 1376 N N . TRP A 1 176 ? 9.972 2.985 -4.191 1.00 91.31 176 TRP A N 1
ATOM 1377 C CA . TRP A 1 176 ? 9.229 2.609 -2.995 1.00 91.31 176 TRP A CA 1
ATOM 1378 C C . TRP A 1 176 ? 8.337 3.740 -2.496 1.00 91.31 176 TRP A C 1
ATOM 1380 O O . TRP A 1 176 ? 8.774 4.879 -2.306 1.00 91.31 176 TRP A O 1
ATOM 1390 N N . HIS A 1 177 ? 7.095 3.372 -2.219 1.00 93.38 177 HIS A N 1
ATOM 1391 C CA . HIS A 1 177 ? 6.086 4.218 -1.619 1.00 93.38 177 HIS A CA 1
ATOM 1392 C C . HIS A 1 177 ? 5.472 3.515 -0.416 1.00 93.38 177 HIS A C 1
ATOM 1394 O O . HIS A 1 177 ? 5.413 2.287 -0.363 1.00 93.38 177 HIS A O 1
ATOM 1400 N N . TYR A 1 178 ? 5.000 4.308 0.535 1.00 94.44 178 TYR A N 1
ATOM 1401 C CA . TYR A 1 178 ? 4.610 3.828 1.852 1.00 94.44 178 TYR A CA 1
ATOM 1402 C C . TYR A 1 178 ? 3.247 4.388 2.231 1.00 94.44 178 TYR A C 1
ATOM 1404 O O . TYR A 1 178 ? 2.975 5.561 1.989 1.00 94.44 178 TYR A O 1
ATOM 1412 N N . VAL A 1 179 ? 2.408 3.586 2.874 1.00 95.50 179 VAL A N 1
ATOM 1413 C CA . VAL A 1 179 ? 1.129 4.018 3.445 1.00 95.50 179 VAL A CA 1
ATOM 1414 C C . VAL A 1 179 ? 1.047 3.511 4.875 1.00 95.50 179 VAL A C 1
ATOM 1416 O O . VAL A 1 179 ? 1.085 2.307 5.104 1.00 95.50 179 VAL A O 1
ATOM 1419 N N . LYS A 1 180 ? 0.915 4.417 5.840 1.00 95.44 180 LYS A N 1
ATOM 1420 C CA . LYS A 1 180 ? 0.655 4.098 7.246 1.00 95.44 180 LYS A CA 1
ATOM 1421 C C . LYS A 1 180 ? -0.804 4.382 7.564 1.00 95.44 180 LYS A C 1
ATOM 1423 O O . LYS A 1 180 ? -1.276 5.486 7.301 1.00 95.44 180 LYS A O 1
ATOM 1428 N N . TYR A 1 181 ? -1.509 3.415 8.136 1.00 95.88 181 TYR A N 1
ATOM 1429 C CA . TYR A 1 181 ? -2.943 3.536 8.393 1.00 95.88 181 TYR A CA 1
ATOM 1430 C C . TYR A 1 181 ? -3.401 2.726 9.610 1.00 95.88 181 TYR A C 1
ATOM 1432 O O . TYR A 1 181 ? -2.654 1.925 10.179 1.00 95.88 181 TYR A O 1
ATOM 1440 N N . ASN A 1 182 ? -4.645 2.971 10.016 1.00 93.88 182 ASN A N 1
ATOM 1441 C CA . ASN A 1 182 ? -5.378 2.184 11.002 1.00 93.88 182 ASN A CA 1
ATOM 1442 C C . ASN A 1 182 ? -6.626 1.603 10.337 1.00 93.88 182 ASN A C 1
ATOM 1444 O O . ASN A 1 182 ? -7.295 2.309 9.586 1.00 93.88 182 ASN A O 1
ATOM 1448 N N . SER A 1 183 ? -6.925 0.342 10.633 1.00 94.94 183 SER A N 1
ATOM 1449 C CA . SER A 1 183 ? -8.121 -0.372 10.184 1.00 94.94 183 SER A CA 1
ATOM 1450 C C . SER A 1 183 ? -8.359 -1.559 11.119 1.00 94.94 183 SER A C 1
ATOM 1452 O O . SER A 1 183 ? -7.390 -2.144 11.601 1.00 94.94 183 SER A O 1
ATOM 1454 N N . THR A 1 184 ? -9.605 -1.926 11.412 1.00 94.94 184 THR A N 1
ATOM 1455 C CA . THR A 1 184 ? -9.915 -3.184 12.122 1.00 94.94 184 THR A CA 1
ATOM 1456 C C . THR A 1 184 ? -9.893 -4.393 11.183 1.00 94.94 184 THR A C 1
ATOM 1458 O O . THR A 1 184 ? -9.727 -5.516 11.658 1.00 94.94 184 THR A O 1
ATOM 1461 N N . ALA A 1 185 ? -9.963 -4.175 9.862 1.00 96.50 185 ALA A N 1
ATOM 1462 C CA . ALA A 1 185 ? -9.819 -5.202 8.829 1.00 96.50 185 ALA A CA 1
ATOM 1463 C C . ALA A 1 185 ? -8.771 -4.772 7.769 1.00 96.50 185 ALA A C 1
ATOM 1465 O O . ALA A 1 185 ? -9.110 -4.377 6.653 1.00 96.50 185 ALA A O 1
ATOM 1466 N N . PRO A 1 186 ? -7.470 -4.829 8.119 1.00 96.88 186 PRO A N 1
ATOM 1467 C CA . PRO A 1 186 ? -6.381 -4.170 7.387 1.00 96.88 186 PRO A CA 1
ATOM 1468 C C . PRO A 1 186 ? -6.003 -4.814 6.049 1.00 96.88 186 PRO A C 1
ATOM 1470 O O . PRO A 1 186 ? -5.155 -4.267 5.342 1.00 96.88 186 PRO A O 1
ATOM 1473 N N . THR A 1 187 ? -6.557 -5.977 5.706 1.00 97.94 187 THR A N 1
ATOM 1474 C CA . THR A 1 187 ? -6.275 -6.671 4.444 1.00 97.94 187 THR A CA 1
ATOM 1475 C C . THR A 1 187 ? -6.657 -5.782 3.267 1.00 97.94 187 THR A C 1
ATOM 1477 O O . THR A 1 187 ? -7.801 -5.349 3.160 1.00 97.94 187 THR A O 1
ATOM 1480 N N . ILE A 1 188 ? -5.731 -5.549 2.336 1.00 98.25 188 ILE A N 1
ATOM 1481 C CA . ILE A 1 188 ? -6.055 -4.821 1.104 1.00 98.25 188 ILE A CA 1
ATOM 1482 C C . ILE A 1 188 ? -6.728 -5.777 0.122 1.00 98.25 188 ILE A C 1
ATOM 1484 O O . ILE A 1 188 ? -6.177 -6.832 -0.207 1.00 98.25 188 ILE A O 1
ATOM 1488 N N . ILE A 1 189 ? -7.902 -5.383 -0.368 1.00 98.19 189 ILE A N 1
ATOM 1489 C CA . ILE A 1 189 ? -8.742 -6.184 -1.270 1.00 98.19 189 ILE A CA 1
ATOM 1490 C C . ILE A 1 189 ? -8.854 -5.608 -2.681 1.00 98.19 189 ILE A C 1
ATOM 1492 O O . ILE A 1 189 ? -9.305 -6.286 -3.606 1.00 98.19 189 ILE A O 1
ATOM 1496 N N . GLN A 1 190 ? -8.451 -4.353 -2.882 1.00 97.44 190 GLN A N 1
ATOM 1497 C CA . GLN A 1 190 ? -8.514 -3.719 -4.195 1.00 97.44 190 GLN A CA 1
ATOM 1498 C C . GLN A 1 190 ? -7.427 -2.660 -4.368 1.00 97.44 190 GLN A C 1
ATOM 1500 O O . GLN A 1 190 ? -7.140 -1.883 -3.456 1.00 97.44 190 GLN A O 1
ATOM 1505 N N . VAL A 1 191 ? -6.875 -2.609 -5.581 1.00 96.75 191 VAL A N 1
ATOM 1506 C CA . VAL A 1 191 ? -5.992 -1.545 -6.062 1.00 96.75 191 VAL A CA 1
ATOM 1507 C C . VAL A 1 191 ? -6.617 -0.907 -7.298 1.00 96.75 191 VAL A C 1
ATOM 1509 O O . VAL A 1 191 ? -7.029 -1.609 -8.222 1.00 96.75 191 VAL A O 1
ATOM 1512 N N . SER A 1 192 ? -6.679 0.417 -7.344 1.00 95.12 192 SER A N 1
ATOM 1513 C CA . SER A 1 192 ? -7.222 1.158 -8.490 1.00 95.12 192 SER A CA 1
ATOM 1514 C C . SER A 1 192 ? -6.457 2.453 -8.734 1.00 95.12 192 SER A C 1
ATOM 1516 O O . SER A 1 192 ? -5.835 2.981 -7.814 1.00 95.12 192 SER A O 1
ATOM 1518 N N . SER A 1 193 ? -6.526 3.008 -9.942 1.00 92.31 193 SER A N 1
ATOM 1519 C CA . SER A 1 193 ? -6.047 4.371 -10.201 1.00 92.31 193 SER A CA 1
ATOM 1520 C C . SER A 1 193 ? -7.157 5.397 -9.947 1.00 92.31 193 SER A C 1
ATOM 1522 O O . SER A 1 193 ? -8.323 5.166 -10.267 1.00 92.31 193 SER A O 1
ATOM 1524 N N . LYS A 1 194 ? -6.822 6.563 -9.372 1.00 78.56 194 LYS A N 1
ATOM 1525 C CA . LYS A 1 194 ? -7.808 7.645 -9.153 1.00 78.56 194 LYS A CA 1
ATOM 1526 C C . LYS A 1 194 ? -8.354 8.223 -10.466 1.00 78.56 194 LYS A C 1
ATOM 1528 O O . LYS A 1 194 ? -9.441 8.786 -10.458 1.00 78.56 194 LYS A O 1
ATOM 1533 N N . GLU A 1 195 ? -7.635 8.072 -11.576 1.00 67.06 195 GLU A N 1
ATOM 1534 C CA . GLU A 1 195 ? -8.049 8.589 -12.891 1.00 67.06 195 GLU A CA 1
ATOM 1535 C C . GLU A 1 195 ? -9.205 7.785 -13.522 1.00 67.06 195 GLU A C 1
ATOM 1537 O O . GLU A 1 195 ? -9.745 8.176 -14.550 1.00 67.06 195 GLU A O 1
ATOM 1542 N N . GLY A 1 196 ? -9.671 6.717 -12.864 1.00 47.41 196 GLY A N 1
ATOM 1543 C CA . GLY A 1 196 ? -10.873 5.975 -13.236 1.00 47.41 196 GLY A CA 1
ATOM 1544 C C . GLY A 1 196 ? -12.142 6.466 -12.575 1.00 47.41 196 GLY A C 1
ATOM 1545 O O . GLY A 1 196 ? -12.734 5.741 -11.785 1.00 47.41 196 GLY A O 1
ATOM 1546 N N . THR A 1 197 ? -12.620 7.650 -12.955 1.00 43.97 197 THR A N 1
ATOM 1547 C CA . THR A 1 197 ? -14.081 7.829 -13.020 1.00 43.97 197 THR A CA 1
ATOM 1548 C C . THR A 1 197 ? -14.493 7.265 -14.369 1.00 43.97 197 THR A C 1
ATOM 1550 O O . THR A 1 197 ? -14.620 7.985 -15.352 1.00 43.97 197 THR A O 1
ATOM 1553 N N . GLY A 1 198 ? -14.578 5.935 -14.445 1.00 47.16 198 GLY A N 1
ATOM 1554 C CA . GLY A 1 198 ? -15.282 5.309 -15.548 1.00 47.16 198 GLY A CA 1
ATOM 1555 C C . GLY A 1 198 ? -16.705 5.837 -15.490 1.00 47.16 198 GLY A C 1
ATOM 1556 O O . GLY A 1 198 ? -17.429 5.523 -14.548 1.00 47.16 198 GLY A O 1
ATOM 1557 N N . GLU A 1 199 ? -17.077 6.679 -16.452 1.00 43.56 199 GLU A N 1
ATOM 1558 C CA . GLU A 1 199 ? -18.464 6.771 -16.873 1.00 43.56 199 GLU A CA 1
ATOM 1559 C C . GLU A 1 199 ? -18.931 5.334 -17.091 1.00 43.56 199 GLU A C 1
ATOM 1561 O O . GLU A 1 199 ? -18.585 4.677 -18.076 1.00 43.56 199 GLU A O 1
ATOM 1566 N N . GLU A 1 200 ? -19.684 4.819 -16.127 1.00 47.56 200 GLU A N 1
ATOM 1567 C CA . GLU A 1 200 ? -20.578 3.710 -16.357 1.00 47.56 200 GLU A CA 1
ATOM 1568 C C . GLU A 1 200 ? -21.565 4.226 -17.405 1.00 47.56 200 GLU A C 1
ATOM 1570 O O . GLU A 1 200 ? -22.561 4.875 -17.085 1.00 47.56 200 GLU A O 1
ATOM 1575 N N . 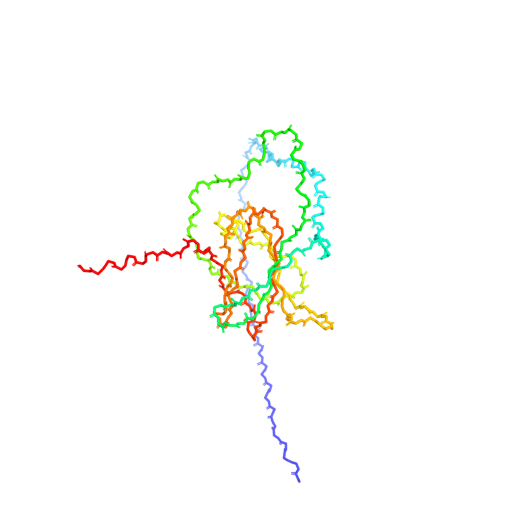LYS A 1 201 ? -21.250 4.014 -18.689 1.00 45.19 201 LYS A N 1
ATOM 1576 C CA . LYS A 1 201 ? -22.251 4.053 -19.751 1.00 45.19 201 LYS A CA 1
ATOM 1577 C C . LYS A 1 201 ? -23.216 2.910 -19.463 1.00 45.19 201 LYS A C 1
ATOM 1579 O O . LYS A 1 201 ? -23.131 1.839 -20.059 1.00 45.19 201 LYS A O 1
ATOM 1584 N N . THR A 1 202 ? -24.120 3.143 -18.520 1.00 42.34 202 THR A N 1
ATOM 1585 C CA . THR A 1 202 ? -25.410 2.481 -18.470 1.00 42.34 202 THR A CA 1
ATOM 1586 C C . THR A 1 202 ? -26.113 2.887 -19.758 1.00 42.34 202 THR A C 1
A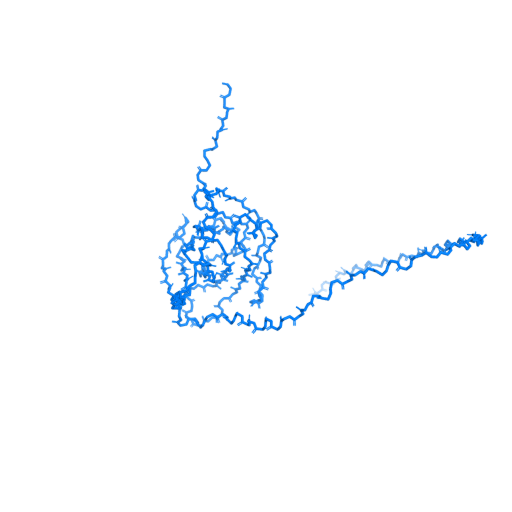TOM 1588 O O . THR A 1 202 ? -26.700 3.958 -19.886 1.00 42.34 202 THR A O 1
ATOM 1591 N N . GLY A 1 203 ? -25.932 2.062 -20.790 1.00 42.94 203 GLY A N 1
ATOM 1592 C CA . GLY A 1 203 ? -26.797 2.068 -21.956 1.00 42.94 203 GLY A CA 1
ATOM 1593 C C . GLY A 1 203 ? -28.179 1.637 -21.493 1.00 42.94 203 GLY A C 1
ATOM 1594 O O . GLY A 1 203 ? -28.488 0.449 -21.502 1.00 42.94 203 GLY A O 1
ATOM 1595 N N . SER A 1 204 ? -28.954 2.600 -21.010 1.00 46.66 204 SER A N 1
ATOM 1596 C CA . SER A 1 204 ? -30.389 2.469 -20.810 1.00 46.66 204 SER A CA 1
ATOM 1597 C C . SER A 1 204 ? -31.058 2.678 -22.167 1.00 46.66 204 SER A C 1
ATOM 1599 O O . SER A 1 204 ? -30.955 3.773 -22.714 1.00 46.66 204 SER A O 1
ATOM 1601 N N . GLU A 1 205 ? -31.649 1.586 -22.662 1.00 42.47 205 GLU A N 1
ATOM 1602 C CA . GLU A 1 205 ? -32.734 1.439 -23.659 1.00 42.47 205 GLU A CA 1
ATOM 1603 C C . GLU A 1 205 ? -32.803 2.365 -24.885 1.00 42.47 205 GLU A C 1
ATOM 1605 O O . GLU A 1 205 ? -33.103 3.572 -24.754 1.00 42.47 205 GLU A O 1
#

Secondary structure (DSSP, 8-state):
----------------------------------------------------PPPPGGGEEEEEEE-TTS-EEEEEEE--------S-S-------SS----EEEEEE--BSSPPEEPPHHHHHHH-EEEEEEEE---TT-S-SEEEEEEESS--EEEEEETT--EEEEE-SSSEEEEEEE--SS--EEEEEETT----------

Foldseek 3Di:
DDDDDDDDDDDDDDDDDDDDDDDDDDDDDDDDDDPPDPPPPPPPPPPPPPPVPPPDPVQWDKDWDAWPVGFIKIKTDGNPPPPPPPPDPPDPLPPPDDLDWDKDFDWADADDQDKDADDPCCCPNVQWGIKHKHADPDDPDPFGIKIKTFGSHFFFKWWAFPVGIIDTDGCPDGTIMMMTGDDPGGITTMMIGPPPPPPPPPPDD

Radius of gyration: 27.19 Å; Cα contacts (8 Å, |Δi|>4): 309; chains: 1; bounding box: 59×70×78 Å

Sequence (205 aa):
MPSPLTGVCFDASISGGEEVIFKGSRNARSRSDHQFLPQFLHYKESNMSATTELPSVDNIVWTKAISAKGAAYETGVANVAPSKPEDDDSVKAFQRGDKNPFTIKVHWPVGDNSNKIASVNLYDIAGIMKYKLYNNPGTGNWFQYVLDVQTNMNYKYKFKDEEGDEYTIDAFVNGWHYVKYNSTAPTIIQVSSKEGTGEEKTGSE

Organism: NCBI:txid1353952

pLDDT: mean 72.85, std 22.0, range [38.72, 98.25]